Protein AF-A0A817CYF5-F1 (afdb_monomer_lite)

pLDDT: mean 72.93, std 18.37, range [21.53, 95.94]

Sequence (359 aa):
MSNSIGDILMANISVEQVDFWKNATFFVSPRQDGTMFIQWNFENNRINIASYDIYRGKGILSALNDTHLLVTIPTMYSYGKNIYESMYTDHSVHLDTIYTYQVVARDSNKKIIDQTILIIGQADLGKEYHNITILIAFPRTNGIHLSWRLKARNAAKYVTLYNGINSISKISNSETQLLGRYPVEDMKAIVSLSNIGPFLLVSDDGNDVATVKLANLTRPRIVLTPTHLNFIREKINQSGHAQEVFKALIKSIYTYKPDNSFNYCWPARDAALLYTITRDINYAHIAYLALNANRINYTIYDKSAIKLRFSLSTMARSQAFDWAYDAFTIEQRRELMNDFQYTASIFTSYSGRIKRKIK

Radius of gyration: 24.17 Å; chains: 1; bounding box: 69×56×70 Å

Secondary structure (DSSP, 8-state):
--------------------TTS--EEEEE-TTS-EEEEEE--TT-TT--EEEEEEESS---S--TTTEEEEEEPPEETTEE--EEEEEETT--TT-EEEEEEEEE-TT--EEEEPPPEEEE------TTS--EEEEEEETTEEEEEEE--TT---SEEEEEES-SSGGGTTSTT-EEEEEEETT--EEEE-TT--SEEEEEETTS-EEEEEE-----S--SS--HHHHHHHHHHHHSSSHHHHHHHHHHHHHHH----SSGGGHHHHHHHHHHHHHH--HHHHHHHHHHHHHGGGG----S-HHHHHHHHHHHHHHHHHHHHTGGGS-HHHHHHHHHHHHHHHHHHHHHHT-------

Foldseek 3Di:
DDDQPADDDPDPDPPPPPPDPDDDQWDWEAELVLKIKIKGADDQVDPFFFKKWKFKDQADCPDDDPVRTPDIGTFDDDPNGTRRIDMDIGPPADAPTKMKIKIFTAGPVRDTPDIDDIDIYHGDNPDPPQAAWHWDWDDDPQAIKIFIAAGPPPPFQKKWKKAADRALVCCPDPRIDTPDIGGNVVGIDGHHPVRQGKMWIAGPVGGTGHIDHDDDLDDDNRVDDPVNLVSLLVVCVDDDDSVVVVVVLVVCLVVDDDDLDLPLLQSLLSLLSVCLNPVDLVSLVSNLVSLVVNLVNPPDDPDPVSVVSLVVSLSSNVNSCRSSVVSDDPVSNVVSVVSNVVSVVVVVVVVPPPPPPDD

Structure (mmCIF, N/CA/C/O backbone):
data_AF-A0A817CYF5-F1
#
_entry.id   AF-A0A817CYF5-F1
#
loop_
_atom_site.group_PDB
_atom_site.id
_atom_site.type_symbol
_atom_site.label_atom_id
_atom_site.label_alt_id
_atom_site.label_comp_id
_atom_site.label_asym_id
_atom_site.label_entity_id
_atom_site.label_seq_id
_atom_site.pdbx_PDB_ins_code
_atom_site.Cartn_x
_atom_site.Cartn_y
_atom_site.Cartn_z
_atom_site.occupancy
_atom_site.B_iso_or_equiv
_atom_site.auth_seq_id
_atom_site.auth_comp_id
_atom_site.auth_asym_id
_atom_site.auth_atom_id
_at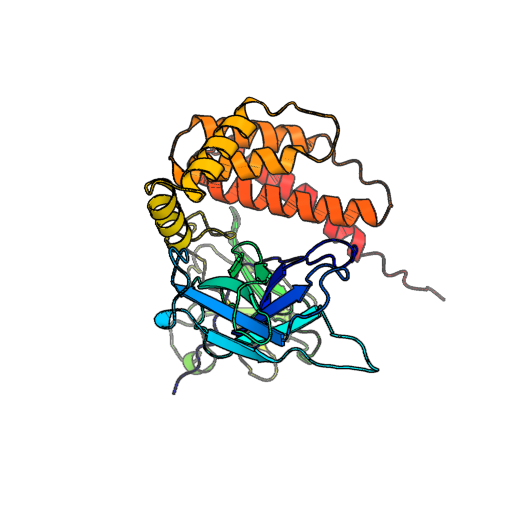om_site.pdbx_PDB_model_num
ATOM 1 N N . MET A 1 1 ? -8.481 -29.334 7.469 1.00 25.84 1 MET A N 1
ATOM 2 C CA . MET A 1 1 ? -7.435 -28.299 7.313 1.00 25.84 1 MET A CA 1
ATOM 3 C C . MET A 1 1 ? -8.101 -26.946 7.512 1.00 25.84 1 MET A C 1
ATOM 5 O O . MET A 1 1 ? -9.122 -26.697 6.887 1.00 25.84 1 MET A O 1
ATOM 9 N N . SER A 1 2 ? -7.629 -26.168 8.486 1.00 22.38 2 SER A N 1
ATOM 10 C CA . SER A 1 2 ? -8.288 -24.966 9.008 1.00 22.38 2 SER A CA 1
ATOM 11 C C . SER A 1 2 ? -7.979 -23.731 8.160 1.00 22.38 2 SER A C 1
ATOM 13 O O . SER A 1 2 ? -6.859 -23.228 8.203 1.00 22.38 2 SER A O 1
ATOM 15 N N . ASN A 1 3 ? -8.974 -23.208 7.446 1.00 23.67 3 ASN A N 1
ATOM 16 C CA . ASN A 1 3 ? -8.885 -21.892 6.818 1.00 23.67 3 ASN A CA 1
ATOM 17 C C . ASN A 1 3 ? -9.321 -20.835 7.837 1.00 23.67 3 ASN A C 1
ATOM 19 O O . ASN A 1 3 ? -10.510 -20.599 8.032 1.00 23.67 3 ASN A O 1
ATOM 23 N N . SER A 1 4 ? -8.354 -20.221 8.516 1.00 21.53 4 SER A N 1
ATOM 24 C CA . SER A 1 4 ? -8.580 -18.992 9.274 1.00 21.53 4 SER A CA 1
ATOM 25 C C . SER A 1 4 ? -8.688 -17.823 8.294 1.00 21.53 4 SER A C 1
ATOM 27 O O . SER A 1 4 ? -7.671 -17.370 7.777 1.00 21.53 4 SER A O 1
ATOM 29 N N . ILE A 1 5 ? -9.897 -17.328 8.032 1.00 26.36 5 ILE A N 1
ATOM 30 C CA . ILE A 1 5 ? -10.086 -16.067 7.303 1.00 26.36 5 ILE A CA 1
ATOM 31 C C . ILE A 1 5 ? -10.238 -14.972 8.350 1.00 26.36 5 ILE A C 1
ATOM 33 O O . ILE A 1 5 ? -11.337 -14.630 8.779 1.00 26.36 5 ILE A O 1
ATOM 37 N N . GLY A 1 6 ? -9.095 -14.465 8.797 1.00 25.50 6 GLY A N 1
ATOM 38 C CA . GLY A 1 6 ? -9.018 -13.343 9.713 1.00 25.50 6 GLY A CA 1
ATOM 39 C C . GLY A 1 6 ? -8.051 -12.298 9.199 1.00 25.50 6 GLY A C 1
ATOM 40 O O . GLY A 1 6 ? -7.042 -12.030 9.839 1.00 25.50 6 GLY A O 1
ATOM 41 N N . ASP A 1 7 ? -8.365 -11.711 8.046 1.00 26.42 7 ASP A N 1
ATOM 42 C CA . ASP A 1 7 ? -7.503 -10.714 7.420 1.00 26.42 7 ASP A CA 1
ATOM 43 C C . ASP A 1 7 ? -8.072 -9.312 7.611 1.00 26.42 7 ASP A C 1
ATOM 45 O O . ASP A 1 7 ? -8.903 -8.841 6.827 1.00 26.42 7 ASP A O 1
ATOM 49 N N . ILE A 1 8 ? -7.553 -8.602 8.611 1.00 26.64 8 ILE A N 1
ATOM 50 C CA . ILE A 1 8 ? -7.524 -7.143 8.547 1.00 26.64 8 ILE A CA 1
ATOM 51 C C . ILE A 1 8 ? -6.326 -6.766 7.681 1.00 26.64 8 ILE A C 1
ATOM 53 O O . ILE A 1 8 ? -5.195 -6.679 8.156 1.00 26.64 8 ILE A O 1
ATOM 57 N N . LEU A 1 9 ? -6.581 -6.481 6.413 1.00 30.12 9 LEU A N 1
ATOM 58 C CA . LEU A 1 9 ? -5.701 -5.612 5.648 1.00 30.12 9 LEU A CA 1
ATOM 59 C C . LEU A 1 9 ? -6.245 -4.194 5.802 1.00 30.12 9 LEU A C 1
ATOM 61 O O . LEU A 1 9 ? -7.326 -3.874 5.305 1.00 30.12 9 LEU A O 1
ATOM 65 N N . MET A 1 10 ? -5.502 -3.335 6.508 1.00 25.53 10 MET A N 1
ATOM 66 C CA . MET A 1 10 ? -5.654 -1.895 6.310 1.00 25.53 10 MET A CA 1
ATOM 67 C C . MET A 1 10 ? -5.367 -1.638 4.834 1.00 25.53 10 MET A C 1
ATOM 69 O O . MET A 1 10 ? -4.268 -1.901 4.360 1.00 25.53 10 MET A O 1
ATOM 73 N N . ALA A 1 11 ? -6.410 -1.227 4.121 1.00 28.23 11 ALA A N 1
ATOM 74 C CA . ALA A 1 11 ? -6.459 -1.134 2.676 1.00 28.23 11 ALA A CA 1
ATOM 75 C C . ALA A 1 11 ? -5.197 -0.499 2.067 1.00 28.23 11 ALA A C 1
ATOM 77 O O . ALA A 1 11 ? -4.941 0.695 2.241 1.00 28.23 11 ALA A O 1
ATOM 78 N N . ASN A 1 12 ? -4.475 -1.312 1.293 1.00 31.12 12 ASN A N 1
ATOM 79 C CA . ASN A 1 12 ? -3.667 -0.901 0.153 1.00 31.12 12 ASN A CA 1
ATOM 80 C C . ASN A 1 12 ? -4.571 -0.182 -0.853 1.00 31.12 12 ASN A C 1
ATOM 82 O O . ASN A 1 12 ? -5.026 -0.763 -1.831 1.00 31.12 12 ASN A O 1
ATOM 86 N N . ILE A 1 13 ? -4.877 1.093 -0.630 1.00 23.58 13 ILE A N 1
ATOM 87 C CA . ILE A 1 13 ? -5.566 1.852 -1.666 1.00 23.58 13 ILE A CA 1
ATOM 88 C C . ILE A 1 13 ? -4.576 2.033 -2.829 1.00 23.58 13 ILE A C 1
ATOM 90 O O . ILE A 1 13 ? -3.752 2.941 -2.823 1.00 23.58 13 ILE A O 1
ATOM 94 N N . SER A 1 14 ? -4.657 1.156 -3.825 1.00 24.45 14 SER A N 1
ATOM 95 C CA . SER A 1 14 ? -4.385 1.511 -5.210 1.00 24.45 14 SER A CA 1
ATOM 96 C C . SER A 1 14 ? -5.688 2.093 -5.753 1.00 24.45 14 SER A C 1
ATOM 98 O O . SER A 1 14 ? -6.640 1.362 -6.025 1.00 24.45 14 SER A O 1
ATOM 100 N N . VAL A 1 15 ? -5.780 3.424 -5.827 1.00 22.12 15 VAL A N 1
ATOM 101 C CA . VAL A 1 15 ? -6.718 4.046 -6.765 1.00 22.12 15 VAL A CA 1
ATOM 102 C C . VAL A 1 15 ? -5.960 4.156 -8.075 1.00 22.12 15 VAL A C 1
ATOM 104 O O . VAL A 1 15 ? -5.245 5.132 -8.296 1.00 22.12 15 VAL A O 1
ATOM 107 N N . GLU A 1 16 ? -6.114 3.168 -8.948 1.00 24.62 16 GLU A N 1
ATOM 108 C CA . GLU A 1 16 ? -5.860 3.401 -10.362 1.00 24.62 16 GLU A CA 1
ATOM 109 C C . GLU A 1 16 ? -7.023 4.226 -10.909 1.00 24.62 16 GLU A C 1
ATOM 111 O O . GLU A 1 16 ? -8.092 3.724 -11.253 1.00 24.62 16 GLU A O 1
ATOM 116 N N . GLN A 1 17 ? -6.813 5.541 -10.972 1.00 25.72 17 GLN A N 1
ATOM 117 C CA . GLN A 1 17 ? -7.502 6.336 -11.971 1.00 25.72 17 GLN A CA 1
ATOM 118 C C . GLN A 1 17 ? -6.935 5.914 -13.326 1.00 25.72 17 GLN A C 1
ATOM 120 O O . GLN A 1 17 ? -5.899 6.415 -13.755 1.00 25.72 17 GLN A O 1
ATOM 125 N N . VAL A 1 18 ? -7.623 5.006 -14.013 1.00 28.80 18 VAL A N 1
ATOM 126 C CA . VAL A 1 18 ? -7.359 4.717 -15.426 1.00 28.80 18 VAL A CA 1
ATOM 127 C C . VAL A 1 18 ? -8.059 5.777 -16.282 1.00 28.80 18 VAL A C 1
ATOM 129 O O . VAL A 1 18 ? -8.926 5.487 -17.092 1.00 28.80 18 VAL A O 1
ATOM 132 N N . ASP A 1 19 ? -7.681 7.035 -16.081 1.00 28.67 19 ASP A N 1
ATOM 133 C CA . ASP A 1 19 ? -7.960 8.123 -17.013 1.00 28.67 19 ASP A CA 1
ATOM 134 C C . ASP A 1 19 ? -6.634 8.835 -17.245 1.00 28.67 19 ASP A C 1
ATOM 136 O O . ASP A 1 19 ? -6.332 9.796 -16.553 1.00 28.67 19 ASP A O 1
ATOM 140 N N . PHE A 1 20 ? -5.802 8.273 -18.125 1.00 28.48 20 PHE A N 1
ATOM 141 C CA . PHE A 1 20 ? -4.939 8.951 -19.107 1.00 28.48 20 PHE A CA 1
ATOM 142 C C . PHE A 1 20 ? -4.103 7.877 -19.829 1.00 28.48 20 PHE A C 1
ATOM 144 O O . PHE A 1 20 ? -2.894 7.745 -19.646 1.00 28.48 20 PHE A O 1
ATOM 151 N N . TRP A 1 21 ? -4.768 7.091 -20.681 1.00 35.94 21 TRP A N 1
ATOM 152 C CA . TRP A 1 21 ? -4.102 6.282 -21.701 1.00 35.94 21 TRP A CA 1
ATOM 153 C C . TRP A 1 21 ? -3.417 7.231 -22.678 1.00 35.94 21 TRP A C 1
ATOM 155 O O . TRP A 1 21 ? -4.093 7.825 -23.520 1.00 35.94 21 TRP A O 1
ATOM 165 N N . LYS A 1 22 ? -2.099 7.415 -22.551 1.00 35.72 22 LYS A N 1
ATOM 166 C CA . LYS A 1 22 ? -1.278 7.815 -23.703 1.00 35.72 22 LYS A CA 1
ATOM 167 C C . LYS A 1 22 ? 0.216 7.501 -23.615 1.00 35.72 22 LYS A C 1
ATOM 169 O O . LYS A 1 22 ? 0.779 7.299 -24.677 1.00 35.72 22 LYS A O 1
ATOM 174 N N . ASN A 1 23 ? 0.847 7.371 -22.437 1.00 43.91 23 ASN A N 1
ATOM 175 C CA . ASN A 1 23 ? 2.326 7.319 -22.388 1.00 43.91 23 ASN A CA 1
ATOM 176 C C . ASN A 1 23 ? 2.983 6.261 -21.464 1.00 43.91 23 ASN A C 1
ATOM 178 O O . ASN A 1 23 ? 4.208 6.249 -21.379 1.00 43.91 23 ASN A O 1
ATOM 182 N N . ALA A 1 24 ? 2.252 5.392 -20.753 1.00 44.75 24 ALA A N 1
ATOM 183 C CA . ALA A 1 24 ? 2.905 4.357 -19.934 1.00 44.75 24 ALA A CA 1
ATOM 184 C C . ALA A 1 24 ? 3.306 3.150 -20.806 1.00 44.75 24 ALA A C 1
ATOM 186 O O . ALA A 1 24 ? 2.449 2.400 -21.263 1.00 44.75 24 ALA A O 1
ATOM 187 N N . THR A 1 25 ? 4.609 2.986 -21.051 1.00 68.62 25 THR A N 1
ATOM 188 C CA . THR A 1 25 ? 5.210 1.956 -21.924 1.00 68.62 25 THR A CA 1
ATOM 189 C C . THR A 1 25 ? 5.435 0.602 -21.239 1.00 68.62 25 THR A C 1
ATOM 191 O O . THR A 1 25 ? 5.705 -0.392 -21.908 1.00 68.62 25 THR A O 1
ATOM 194 N N . PHE A 1 26 ? 5.299 0.519 -19.913 1.00 80.19 26 PHE A N 1
ATOM 195 C CA . PHE A 1 26 ? 5.418 -0.729 -19.156 1.00 80.19 26 PHE A CA 1
ATOM 196 C C . PHE A 1 26 ? 4.780 -0.596 -17.774 1.00 80.19 26 PHE A C 1
ATOM 198 O O . PHE A 1 26 ? 5.008 0.406 -17.097 1.00 80.19 26 PHE A O 1
ATOM 205 N N . PHE A 1 27 ? 4.014 -1.597 -17.340 1.00 79.69 27 PHE A N 1
ATOM 206 C CA . PHE A 1 27 ? 3.506 -1.676 -15.977 1.00 79.69 27 PHE A CA 1
ATOM 207 C C . PHE A 1 27 ? 3.347 -3.115 -15.494 1.00 79.69 27 PHE A C 1
ATOM 209 O O . PHE A 1 27 ? 3.201 -4.060 -16.272 1.00 79.69 27 PHE A O 1
ATOM 216 N N . VAL A 1 28 ? 3.375 -3.254 -14.171 1.00 78.94 28 VAL A N 1
ATOM 217 C CA . VAL A 1 28 ? 3.226 -4.525 -13.473 1.00 78.94 28 VAL A CA 1
ATOM 218 C C . VAL A 1 28 ? 2.325 -4.299 -12.268 1.00 78.94 28 VAL A C 1
ATOM 220 O O . VAL A 1 28 ? 2.621 -3.441 -11.438 1.00 78.94 28 VAL A O 1
ATOM 223 N N . SER A 1 29 ? 1.225 -5.040 -12.172 1.00 74.94 29 SER A N 1
ATOM 224 C CA . SER A 1 29 ? 0.225 -4.867 -11.117 1.00 74.94 29 SER A CA 1
ATOM 225 C C . SER A 1 29 ? -0.272 -6.209 -10.571 1.00 74.94 29 SER A C 1
ATOM 227 O O . SER A 1 29 ? -0.391 -7.180 -11.319 1.00 74.94 29 SER A O 1
ATOM 229 N N . PRO A 1 30 ? -0.544 -6.316 -9.260 1.00 74.00 30 PRO A N 1
ATOM 230 C CA . PRO A 1 30 ? -1.146 -7.518 -8.696 1.00 74.00 30 PRO A CA 1
ATOM 231 C C . PRO A 1 30 ? -2.600 -7.676 -9.152 1.00 74.00 30 PRO A C 1
ATOM 233 O O . PRO A 1 30 ? -3.349 -6.703 -9.260 1.00 74.00 30 PRO A O 1
ATOM 236 N N . ARG A 1 31 ? -3.015 -8.922 -9.384 1.00 64.50 31 ARG A N 1
ATOM 237 C CA . ARG A 1 31 ? -4.396 -9.307 -9.694 1.00 64.50 31 ARG A CA 1
ATOM 238 C C . ARG A 1 31 ? -5.098 -9.873 -8.462 1.00 64.50 31 ARG A C 1
ATOM 240 O O . ARG A 1 31 ? -4.485 -10.272 -7.477 1.00 64.50 31 ARG A O 1
ATOM 247 N N . GLN A 1 32 ? -6.423 -9.938 -8.541 1.00 64.50 32 GLN A N 1
ATOM 248 C CA . GLN A 1 32 ? -7.285 -10.404 -7.447 1.00 64.50 32 GLN A CA 1
ATOM 249 C C . GLN A 1 32 ? -7.057 -11.875 -7.066 1.00 64.50 32 GLN A C 1
ATOM 251 O O . GLN A 1 32 ? -7.351 -12.281 -5.946 1.00 64.50 32 GLN A O 1
ATOM 256 N N . ASP A 1 33 ? -6.535 -12.669 -7.996 1.00 63.72 33 ASP A N 1
ATOM 257 C CA . ASP A 1 33 ? -6.224 -14.089 -7.831 1.00 63.72 33 ASP A CA 1
ATOM 258 C C . ASP A 1 33 ? -4.811 -14.336 -7.266 1.00 63.72 33 ASP A C 1
ATOM 260 O O . ASP A 1 33 ? -4.366 -15.480 -7.210 1.00 63.72 33 ASP A O 1
ATOM 264 N N . GLY A 1 34 ? -4.105 -13.282 -6.834 1.00 68.00 34 GLY A N 1
ATOM 265 C CA . GLY A 1 34 ? -2.754 -13.384 -6.275 1.00 68.00 34 GLY A CA 1
ATOM 266 C C . GLY A 1 34 ? -1.656 -13.552 -7.326 1.00 68.00 34 GLY A C 1
ATOM 267 O O . GLY A 1 34 ? -0.533 -13.914 -6.984 1.00 68.00 34 GLY A O 1
ATOM 268 N N . THR A 1 35 ? -1.967 -13.302 -8.598 1.00 81.00 35 THR A N 1
ATOM 269 C CA 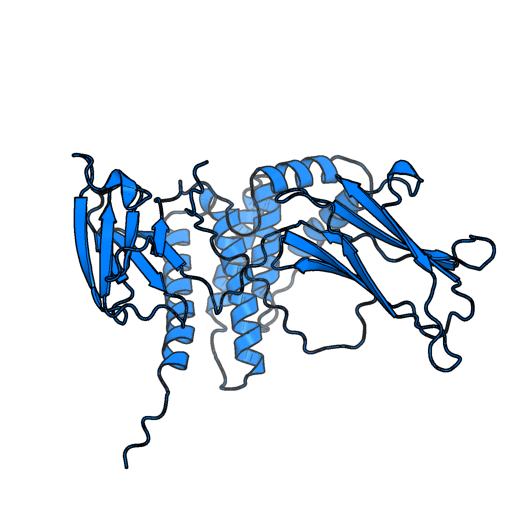. THR A 1 35 ? -1.016 -13.343 -9.718 1.00 81.00 35 THR A CA 1
ATOM 270 C C . THR A 1 35 ? -0.526 -11.936 -10.065 1.00 81.00 35 THR A C 1
ATOM 272 O O . THR A 1 35 ? -1.073 -10.943 -9.580 1.00 81.00 35 THR A O 1
ATOM 275 N N . MET A 1 36 ? 0.506 -11.818 -10.904 1.00 83.88 36 MET A N 1
ATOM 276 C CA . MET A 1 36 ? 0.971 -10.514 -11.394 1.00 83.88 36 MET A CA 1
ATOM 277 C C . MET A 1 36 ? 0.580 -10.315 -12.851 1.00 83.88 36 MET A C 1
ATOM 279 O O . MET A 1 36 ? 0.981 -11.084 -13.720 1.00 83.88 36 MET A O 1
ATOM 283 N N . PHE A 1 37 ? -0.173 -9.257 -13.124 1.00 81.94 37 PHE A N 1
ATOM 284 C CA . PHE A 1 37 ? -0.420 -8.776 -14.471 1.00 81.94 37 PHE A CA 1
ATOM 285 C C . PHE A 1 37 ? 0.746 -7.910 -14.935 1.00 81.94 37 PHE A C 1
ATOM 287 O O . PHE A 1 37 ? 1.210 -7.030 -14.213 1.00 81.94 37 PHE A O 1
ATOM 294 N N . ILE A 1 38 ? 1.219 -8.171 -16.143 1.00 85.38 38 ILE A N 1
ATOM 295 C CA . ILE A 1 38 ? 2.345 -7.485 -16.762 1.00 85.38 38 ILE A CA 1
ATOM 296 C C . ILE A 1 38 ? 1.868 -7.033 -18.132 1.00 85.38 38 ILE A C 1
ATOM 298 O O . ILE A 1 38 ? 1.433 -7.861 -18.931 1.00 85.38 38 ILE A O 1
ATOM 302 N N . GLN A 1 39 ? 1.964 -5.741 -18.417 1.00 82.62 39 GLN A N 1
ATOM 303 C CA . GLN A 1 39 ? 1.608 -5.188 -19.719 1.00 82.62 39 GLN A CA 1
ATOM 304 C C . GLN A 1 39 ? 2.676 -4.200 -20.162 1.00 82.62 39 GLN A C 1
ATOM 306 O O . GLN A 1 39 ? 3.216 -3.425 -19.373 1.00 82.62 39 GLN A O 1
ATOM 311 N N . TRP A 1 40 ? 3.000 -4.250 -21.446 1.00 85.31 40 TRP A N 1
ATOM 312 C CA . TRP A 1 40 ? 4.008 -3.402 -22.063 1.00 85.31 40 TRP A CA 1
ATOM 313 C C . TRP A 1 40 ? 3.517 -2.888 -23.403 1.00 85.31 40 TRP A C 1
ATOM 315 O O . TRP A 1 40 ? 2.659 -3.494 -24.045 1.00 85.31 40 TRP A O 1
ATOM 325 N N . ASN A 1 41 ? 4.101 -1.774 -23.822 1.00 82.00 41 ASN A N 1
ATOM 326 C CA . ASN A 1 41 ? 3.923 -1.206 -25.140 1.00 82.00 41 ASN A CA 1
ATOM 327 C C . ASN A 1 41 ? 5.250 -0.596 -25.602 1.00 82.00 41 ASN A C 1
ATOM 329 O O . ASN A 1 41 ? 5.794 0.294 -24.946 1.00 82.00 41 ASN A O 1
ATOM 333 N N . PHE A 1 42 ? 5.763 -1.078 -26.730 1.00 77.19 42 PHE A N 1
ATOM 334 C CA . PHE A 1 42 ? 6.910 -0.485 -27.410 1.00 77.19 42 PHE A CA 1
ATOM 335 C C . PHE A 1 42 ? 6.427 0.442 -28.529 1.00 77.19 42 PHE A C 1
ATOM 337 O O . PHE A 1 42 ? 5.479 0.124 -29.238 1.00 77.19 42 PHE A O 1
ATOM 344 N N . GLU A 1 43 ? 7.072 1.597 -28.708 1.00 70.12 43 GLU A N 1
ATOM 345 C CA . GLU A 1 43 ? 6.631 2.590 -29.697 1.00 70.12 43 GLU A CA 1
ATOM 346 C C . GLU A 1 43 ? 6.460 1.995 -31.111 1.00 70.12 43 GLU A C 1
ATOM 348 O O . GLU A 1 43 ? 7.333 1.283 -31.614 1.00 70.12 43 GLU A O 1
ATOM 353 N N . ASN A 1 44 ? 5.358 2.368 -31.780 1.00 59.16 44 ASN A N 1
ATOM 354 C CA . ASN A 1 44 ? 4.888 1.845 -33.078 1.00 59.16 44 ASN A CA 1
ATOM 355 C C . ASN A 1 44 ? 5.886 1.955 -34.251 1.00 59.16 44 ASN A C 1
ATOM 357 O O . ASN A 1 44 ? 5.633 1.427 -35.335 1.00 59.16 44 ASN A O 1
ATOM 361 N N . ASN A 1 45 ? 7.009 2.641 -34.057 1.00 60.16 45 ASN A N 1
ATOM 362 C CA . ASN A 1 45 ? 8.020 2.913 -35.076 1.00 60.16 45 ASN A CA 1
ATOM 363 C C . ASN A 1 45 ? 8.976 1.717 -35.264 1.00 60.16 45 ASN A C 1
ATOM 365 O O . ASN A 1 45 ? 9.815 1.724 -36.163 1.00 60.16 45 ASN A O 1
ATOM 369 N N . ARG A 1 46 ? 8.890 0.702 -34.393 1.00 64.75 46 ARG A N 1
ATOM 370 C CA . ARG A 1 46 ? 9.847 -0.408 -34.309 1.00 64.75 46 ARG A CA 1
ATOM 371 C C . ARG A 1 46 ? 9.346 -1.636 -35.061 1.00 64.75 46 ARG A C 1
ATOM 373 O O . ARG A 1 46 ? 8.912 -2.626 -34.484 1.00 64.75 46 ARG A O 1
ATOM 380 N N . ILE A 1 47 ? 9.427 -1.559 -36.381 1.00 60.97 47 ILE A N 1
ATOM 381 C CA . ILE A 1 47 ? 9.210 -2.689 -37.289 1.00 60.97 47 ILE A CA 1
ATOM 382 C C . ILE A 1 47 ? 10.266 -3.778 -37.006 1.00 60.97 47 ILE A C 1
ATOM 384 O O . ILE A 1 47 ? 11.450 -3.461 -36.922 1.00 60.97 47 ILE A O 1
ATOM 388 N N . ASN A 1 48 ? 9.832 -5.042 -36.876 1.00 78.62 48 ASN A N 1
ATOM 389 C CA . ASN A 1 48 ? 10.635 -6.282 -36.722 1.00 78.62 48 ASN A CA 1
ATOM 390 C C . ASN A 1 48 ? 10.818 -6.883 -35.313 1.00 78.62 48 ASN A C 1
ATOM 392 O O . ASN A 1 48 ? 11.715 -7.706 -35.128 1.00 78.62 48 ASN A O 1
ATOM 396 N N . ILE A 1 49 ? 9.970 -6.562 -34.332 1.00 84.62 49 ILE A N 1
ATOM 397 C CA . ILE A 1 49 ? 9.939 -7.358 -33.092 1.00 84.62 49 ILE A CA 1
ATOM 398 C C . ILE A 1 49 ? 9.357 -8.748 -33.395 1.00 84.62 49 ILE A C 1
ATOM 400 O O . ILE A 1 49 ? 8.274 -8.855 -33.967 1.00 84.62 49 ILE A O 1
ATOM 404 N N . ALA A 1 50 ? 10.104 -9.797 -33.047 1.00 88.38 50 ALA A N 1
ATOM 405 C CA . ALA A 1 50 ? 9.729 -11.199 -33.228 1.00 88.38 50 ALA A CA 1
ATOM 406 C C . ALA A 1 50 ? 9.287 -11.864 -31.916 1.00 88.38 50 ALA A C 1
ATOM 408 O O . ALA A 1 50 ? 8.443 -12.763 -31.937 1.00 88.38 50 ALA A O 1
ATOM 409 N N . SER A 1 51 ? 9.846 -11.443 -30.779 1.00 90.00 51 SER A N 1
ATOM 410 C CA . SER A 1 51 ? 9.451 -11.942 -29.463 1.00 90.00 51 SER A CA 1
ATOM 411 C C . SER A 1 51 ? 9.705 -10.934 -28.344 1.00 90.00 51 SER A C 1
ATOM 413 O O . SER A 1 51 ? 10.460 -9.970 -28.492 1.00 90.00 51 SER A O 1
ATOM 415 N N . TYR A 1 52 ? 9.085 -11.208 -27.201 1.00 91.25 52 TYR A N 1
ATOM 416 C CA . TYR A 1 52 ? 9.266 -10.513 -25.938 1.00 91.25 52 TYR A CA 1
ATOM 417 C C . TYR A 1 52 ? 9.769 -11.497 -24.889 1.00 91.25 52 TYR A C 1
ATOM 419 O O . TYR A 1 52 ? 9.071 -12.452 -24.557 1.00 91.25 52 TYR A O 1
ATOM 427 N N . ASP A 1 53 ? 10.954 -11.251 -24.350 1.00 94.75 53 ASP A N 1
ATOM 428 C CA . ASP A 1 53 ? 11.460 -11.976 -23.191 1.00 94.75 53 ASP A CA 1
ATOM 429 C C . ASP A 1 53 ? 11.086 -11.210 -21.928 1.00 94.75 53 ASP A C 1
ATOM 431 O O . ASP A 1 53 ? 11.452 -10.043 -21.765 1.00 94.75 53 ASP A O 1
ATOM 435 N N . ILE A 1 54 ? 10.362 -11.865 -21.028 1.00 94.19 54 ILE A N 1
ATOM 436 C CA . ILE A 1 54 ? 10.038 -11.324 -19.713 1.00 94.19 54 ILE A CA 1
ATOM 437 C C . ILE A 1 54 ? 11.042 -11.894 -18.722 1.00 94.19 54 ILE A C 1
ATOM 439 O O . ILE A 1 54 ? 11.112 -13.106 -18.528 1.00 94.19 54 ILE A O 1
ATOM 443 N N . TYR A 1 55 ? 11.795 -11.018 -18.069 1.00 95.12 55 TYR A N 1
ATOM 444 C CA . TYR A 1 55 ? 12.718 -11.379 -17.000 1.00 95.12 55 TYR A CA 1
ATOM 445 C C . TYR A 1 55 ? 12.111 -11.052 -15.641 1.00 95.12 55 TYR A C 1
ATOM 447 O O . TYR A 1 55 ? 11.447 -10.026 -15.484 1.00 95.12 55 TYR A O 1
ATOM 455 N N . ARG A 1 56 ? 12.367 -11.915 -14.655 1.00 94.62 56 ARG A N 1
ATOM 456 C CA . ARG A 1 56 ? 11.912 -11.787 -13.273 1.00 94.62 56 ARG A CA 1
ATOM 457 C C . ARG A 1 56 ? 13.011 -12.166 -12.284 1.00 94.62 56 ARG A C 1
ATOM 459 O O . ARG A 1 56 ? 13.604 -13.236 -12.390 1.00 94.62 56 ARG A O 1
ATOM 466 N N . GLY A 1 57 ? 13.213 -11.338 -11.260 1.00 90.44 57 GLY A N 1
ATOM 467 C CA . GLY A 1 57 ? 14.136 -11.616 -10.153 1.00 90.44 57 GLY A CA 1
ATOM 468 C C . GLY A 1 57 ? 13.518 -11.341 -8.782 1.00 90.44 57 GLY A C 1
ATOM 469 O O . GLY A 1 57 ? 12.669 -10.463 -8.646 1.00 90.44 57 GLY A O 1
ATOM 470 N N . LYS A 1 58 ? 13.955 -12.071 -7.746 1.00 85.31 58 LYS A N 1
ATOM 471 C CA . LYS A 1 58 ? 13.668 -11.741 -6.337 1.00 85.31 58 LYS A CA 1
ATOM 472 C C . LYS A 1 58 ? 14.689 -10.689 -5.879 1.00 85.31 58 LYS A C 1
ATOM 474 O O . LYS A 1 58 ? 15.802 -11.033 -5.497 1.00 85.31 58 LYS A O 1
ATOM 479 N N . GLY A 1 59 ? 14.341 -9.407 -5.986 1.00 71.44 59 GLY A N 1
ATOM 480 C CA . GLY A 1 59 ? 15.270 -8.275 -5.813 1.00 71.44 59 GLY A CA 1
ATOM 481 C C . GLY A 1 59 ? 15.615 -7.587 -7.138 1.00 71.44 59 GLY A C 1
ATOM 482 O O . GLY A 1 59 ? 14.937 -7.830 -8.125 1.00 71.44 59 GLY A O 1
ATOM 483 N N . ILE A 1 60 ? 16.623 -6.703 -7.172 1.00 69.62 60 ILE A N 1
ATOM 484 C CA . ILE A 1 60 ? 17.028 -5.988 -8.402 1.00 69.62 60 ILE A CA 1
ATOM 485 C C . ILE A 1 60 ? 17.644 -6.981 -9.392 1.00 69.62 60 ILE A C 1
ATOM 487 O O . ILE A 1 60 ? 18.624 -7.645 -9.059 1.00 69.62 60 ILE A O 1
ATOM 491 N N . LEU A 1 61 ? 17.103 -7.040 -10.611 1.00 78.31 61 LEU A N 1
ATOM 492 C CA . LEU A 1 61 ? 17.736 -7.718 -11.742 1.00 78.31 61 LEU A CA 1
ATOM 493 C C . LEU A 1 61 ? 19.045 -6.997 -12.097 1.00 78.31 61 LEU A C 1
ATOM 495 O O . LEU A 1 61 ? 19.044 -5.989 -12.797 1.00 78.31 61 LEU A O 1
ATOM 499 N N . SER A 1 62 ? 20.166 -7.496 -11.574 1.00 68.25 62 SER A N 1
ATOM 500 C CA . SER A 1 62 ? 21.507 -6.972 -11.870 1.00 68.25 62 SER A CA 1
ATOM 501 C C . SER A 1 62 ? 22.022 -7.411 -13.244 1.00 68.25 62 SER A C 1
ATOM 503 O O . SER A 1 62 ? 22.861 -6.727 -13.825 1.00 68.25 62 SER A O 1
ATOM 505 N N . ALA A 1 63 ? 21.515 -8.532 -13.770 1.00 78.56 63 ALA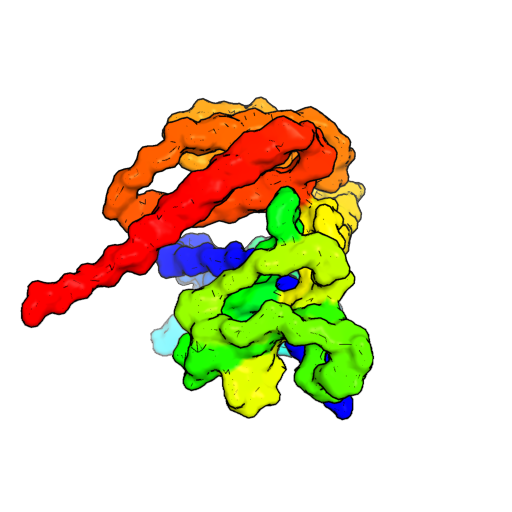 A N 1
ATOM 506 C CA . ALA A 1 63 ? 21.817 -9.035 -15.105 1.00 78.56 63 ALA A CA 1
ATOM 507 C C . ALA A 1 63 ? 20.638 -9.828 -15.693 1.00 78.56 63 ALA A C 1
ATOM 509 O O . ALA A 1 63 ? 19.966 -10.592 -14.991 1.00 78.56 63 ALA A O 1
ATOM 510 N N . LEU A 1 64 ? 20.434 -9.678 -17.003 1.00 82.69 64 LEU A N 1
ATOM 511 C CA . LEU A 1 64 ? 19.468 -10.450 -17.782 1.00 82.69 64 LEU A CA 1
ATOM 512 C C . LEU A 1 64 ? 20.137 -11.736 -18.267 1.00 82.69 64 LEU A C 1
ATOM 514 O O . LEU A 1 64 ? 21.029 -11.701 -19.112 1.00 82.69 64 LEU A O 1
ATOM 518 N N . ASN A 1 65 ? 19.737 -12.867 -17.693 1.00 84.00 65 ASN A N 1
ATOM 519 C CA . ASN A 1 65 ? 20.261 -14.189 -18.020 1.00 84.00 65 ASN A CA 1
ATOM 520 C C . ASN A 1 65 ? 19.137 -15.235 -17.949 1.00 84.00 65 ASN A C 1
ATOM 522 O O . ASN A 1 65 ? 18.039 -14.945 -17.469 1.00 84.00 65 ASN A O 1
ATOM 526 N N . ASP A 1 66 ? 19.428 -16.457 -18.389 1.00 84.12 66 ASP A N 1
ATOM 527 C CA . ASP A 1 66 ? 18.432 -17.530 -18.480 1.00 84.12 66 ASP A CA 1
ATOM 528 C C . ASP A 1 66 ? 17.842 -17.922 -17.118 1.00 84.12 66 ASP A C 1
ATOM 530 O O . ASP A 1 66 ? 16.698 -18.355 -17.048 1.00 84.12 66 ASP A O 1
ATOM 534 N N . THR A 1 67 ? 18.567 -17.706 -16.012 1.00 85.94 67 THR A N 1
ATOM 535 C CA . THR A 1 67 ? 18.037 -17.983 -14.662 1.00 85.94 67 THR A CA 1
ATOM 536 C C . THR A 1 67 ? 16.941 -17.011 -14.232 1.00 85.94 67 THR A C 1
ATOM 538 O O . THR A 1 67 ? 16.127 -17.340 -13.371 1.00 85.94 67 THR A O 1
ATOM 541 N N . HIS A 1 68 ? 16.907 -15.822 -14.834 1.00 90.69 68 HIS A N 1
ATOM 542 C CA . HIS A 1 68 ? 15.873 -14.819 -14.607 1.00 90.69 68 HIS A CA 1
ATOM 543 C C . HIS A 1 68 ? 14.813 -14.806 -15.708 1.00 90.69 68 HIS A C 1
ATOM 545 O O . HIS A 1 68 ? 13.834 -14.075 -15.579 1.00 90.69 68 HIS A O 1
ATOM 551 N N . LEU A 1 69 ? 14.988 -15.559 -16.796 1.00 94.19 69 LEU A N 1
ATOM 552 C CA . LEU A 1 69 ? 14.011 -15.603 -17.875 1.00 94.19 69 LEU A CA 1
ATOM 553 C C . LEU A 1 69 ? 12.747 -16.314 -17.378 1.00 94.19 69 LEU A C 1
ATOM 555 O O . LEU A 1 69 ? 12.766 -17.499 -17.058 1.00 94.19 69 LEU A O 1
ATOM 559 N N . LEU A 1 70 ? 11.645 -15.573 -17.301 1.00 94.88 70 LEU A N 1
ATOM 560 C CA . LEU A 1 70 ? 10.348 -16.101 -16.897 1.00 94.88 70 LEU A CA 1
ATOM 561 C C . LEU A 1 70 ? 9.647 -16.771 -18.077 1.00 94.88 70 LEU A C 1
ATOM 563 O O . LEU A 1 70 ? 9.176 -17.898 -17.961 1.00 94.88 70 LEU A O 1
ATOM 567 N N . VAL A 1 71 ? 9.544 -16.055 -19.197 1.00 94.94 71 VAL A N 1
ATOM 568 C CA . VAL A 1 71 ? 8.851 -16.528 -20.396 1.00 94.94 71 VAL A CA 1
ATOM 569 C C . VAL A 1 71 ? 9.312 -15.752 -21.628 1.00 94.94 71 VAL A C 1
ATOM 571 O O . VAL A 1 71 ? 9.597 -14.558 -21.543 1.00 94.94 71 VAL A O 1
ATOM 574 N N . THR A 1 72 ? 9.328 -16.425 -22.777 1.00 93.31 72 THR A N 1
ATOM 575 C CA . THR A 1 72 ? 9.429 -15.794 -24.097 1.00 93.31 72 THR A CA 1
ATOM 576 C C . THR A 1 72 ? 8.069 -15.864 -24.778 1.00 93.31 72 THR A C 1
ATOM 578 O O . THR A 1 72 ? 7.509 -16.946 -24.953 1.00 93.31 72 THR A O 1
ATOM 581 N N . ILE A 1 73 ? 7.539 -14.713 -25.176 1.00 86.75 73 ILE A N 1
ATOM 582 C CA . ILE A 1 73 ? 6.241 -14.584 -25.837 1.00 86.75 73 ILE A CA 1
ATOM 583 C C . ILE A 1 73 ? 6.491 -14.177 -27.289 1.00 86.75 73 ILE A C 1
ATOM 585 O O . ILE A 1 73 ? 7.089 -13.124 -27.519 1.00 86.75 73 ILE A O 1
ATOM 589 N N . PRO A 1 74 ? 6.068 -14.970 -28.286 1.00 86.31 74 PRO A N 1
ATOM 590 C CA . PRO A 1 74 ? 6.189 -14.565 -29.680 1.00 86.31 74 PRO A CA 1
ATOM 591 C C . PRO A 1 74 ? 5.301 -13.347 -29.954 1.00 86.31 74 PRO A C 1
ATOM 593 O O . PRO A 1 74 ? 4.185 -13.249 -29.440 1.00 86.31 74 PRO A O 1
ATOM 596 N N . THR A 1 75 ? 5.781 -12.417 -30.779 1.00 81.50 75 THR A N 1
ATOM 597 C CA . THR A 1 75 ? 4.971 -11.271 -31.201 1.00 81.50 75 THR A CA 1
ATOM 598 C C . THR A 1 75 ? 3.771 -11.768 -31.999 1.00 81.50 75 THR A C 1
ATOM 600 O O . THR A 1 75 ? 3.909 -12.528 -32.959 1.00 81.50 75 THR A O 1
ATOM 603 N N . MET A 1 76 ? 2.573 -11.343 -31.597 1.00 68.75 76 MET A N 1
ATOM 604 C CA . MET A 1 76 ? 1.356 -11.672 -32.326 1.00 68.75 76 MET A CA 1
ATOM 605 C C . MET A 1 76 ? 1.227 -10.785 -33.566 1.00 68.75 76 MET A C 1
ATOM 607 O O . MET A 1 76 ? 1.304 -9.556 -33.485 1.00 68.75 76 MET A O 1
ATOM 611 N N . TYR A 1 77 ? 0.983 -11.424 -34.709 1.00 62.69 77 TYR A N 1
ATOM 612 C CA . TYR A 1 77 ? 0.610 -10.761 -35.953 1.00 62.69 77 TYR A CA 1
ATOM 613 C C . TYR A 1 77 ? -0.913 -10.711 -36.044 1.00 62.69 77 TYR A C 1
ATOM 615 O O . TYR A 1 77 ? -1.568 -11.750 -36.091 1.00 62.69 77 TYR A O 1
ATOM 623 N N . SER A 1 78 ? -1.484 -9.509 -36.099 1.00 50.38 78 SER A N 1
ATOM 624 C CA . SER A 1 78 ? -2.918 -9.326 -36.331 1.00 50.38 78 SER A CA 1
ATOM 625 C C . SER A 1 78 ? -3.127 -8.347 -37.479 1.00 50.38 78 SER A C 1
ATOM 627 O O . SER A 1 78 ? -2.549 -7.261 -37.495 1.00 50.38 78 SER A O 1
ATOM 629 N N . TYR A 1 79 ? -3.906 -8.757 -38.484 1.00 49.88 79 TYR A N 1
ATOM 630 C CA . TYR A 1 79 ? -4.224 -7.960 -39.680 1.00 49.88 79 TYR A CA 1
ATOM 631 C C . TYR A 1 79 ? -3.002 -7.325 -40.381 1.00 49.88 79 TYR A C 1
ATOM 633 O O . TYR A 1 79 ? -3.046 -6.173 -40.809 1.00 49.88 79 TYR A O 1
ATOM 641 N N . GLY A 1 80 ? -1.890 -8.063 -40.484 1.00 55.06 80 GLY A N 1
ATOM 642 C CA . GLY A 1 80 ? -0.673 -7.593 -41.160 1.00 55.06 80 GLY A CA 1
ATOM 643 C C . GLY A 1 80 ? 0.141 -6.554 -40.378 1.00 55.06 80 GLY A C 1
ATOM 644 O O . GLY A 1 80 ? 1.035 -5.933 -40.949 1.00 55.06 80 GLY A O 1
ATOM 645 N N . LYS A 1 81 ? -0.146 -6.356 -39.086 1.00 55.12 81 LYS A N 1
ATOM 646 C CA . LYS A 1 81 ? 0.634 -5.500 -38.185 1.00 55.12 81 LYS A CA 1
ATOM 647 C C . LYS A 1 81 ? 1.123 -6.298 -36.979 1.00 55.12 81 LYS A C 1
ATOM 649 O O . LYS A 1 81 ? 0.392 -7.125 -36.433 1.00 55.12 81 LYS A O 1
ATOM 654 N N . ASN A 1 82 ? 2.354 -6.017 -36.562 1.00 57.28 82 ASN A N 1
ATOM 655 C CA . ASN A 1 82 ? 2.861 -6.468 -35.272 1.00 57.28 82 ASN A CA 1
ATOM 656 C C . ASN A 1 82 ? 2.096 -5.753 -34.163 1.00 57.28 82 ASN A C 1
ATOM 658 O O . ASN A 1 82 ? 1.974 -4.526 -34.187 1.00 57.28 82 ASN A O 1
ATOM 662 N N . ILE A 1 83 ? 1.584 -6.515 -33.199 1.00 60.50 83 ILE A N 1
ATOM 663 C CA . ILE A 1 83 ? 1.034 -5.930 -31.982 1.00 60.50 83 ILE A CA 1
ATOM 664 C C . ILE A 1 83 ? 2.219 -5.618 -31.059 1.00 60.50 83 ILE A C 1
ATOM 666 O O . ILE A 1 83 ? 2.829 -6.522 -30.495 1.00 60.50 83 ILE A O 1
ATOM 670 N N . TYR A 1 84 ? 2.562 -4.333 -30.946 1.00 60.28 84 TYR A N 1
ATOM 671 C CA . TYR A 1 84 ? 3.654 -3.843 -30.089 1.00 60.28 84 TYR A CA 1
ATOM 672 C C . TYR A 1 84 ? 3.273 -3.723 -28.611 1.00 60.28 84 TYR A C 1
ATOM 674 O O . TYR A 1 84 ? 4.125 -3.485 -27.752 1.00 60.28 84 TYR A O 1
ATOM 682 N N . GLU A 1 85 ? 1.986 -3.911 -28.342 1.00 61.44 85 GLU A N 1
ATOM 683 C CA . GLU A 1 85 ? 1.392 -4.038 -27.029 1.00 61.44 85 GLU A CA 1
ATOM 684 C C . GLU A 1 85 ? 1.124 -5.513 -26.738 1.00 61.44 85 GLU A C 1
ATOM 686 O O . GLU A 1 85 ? 0.595 -6.254 -27.566 1.00 61.44 85 GLU A O 1
ATOM 691 N N . SER A 1 86 ? 1.496 -5.977 -25.559 1.00 74.38 86 SER A N 1
ATOM 692 C CA . SER A 1 86 ? 1.156 -7.330 -25.138 1.00 74.38 86 SER A CA 1
ATOM 693 C C . SER A 1 86 ? 1.051 -7.400 -23.631 1.00 74.38 86 SER A C 1
ATOM 695 O O . SER A 1 86 ? 1.423 -6.476 -22.904 1.00 74.38 86 SER A O 1
ATOM 697 N N . MET A 1 87 ? 0.458 -8.496 -23.181 1.00 80.56 87 MET A N 1
ATOM 698 C CA . MET A 1 87 ? 0.194 -8.739 -21.780 1.00 80.56 87 MET A CA 1
ATOM 699 C C . MET A 1 87 ? 0.539 -10.173 -21.416 1.00 80.56 87 MET A C 1
ATOM 701 O O . MET A 1 87 ? 0.427 -11.089 -22.231 1.00 80.56 87 MET A O 1
ATOM 705 N N . TYR A 1 88 ? 0.932 -10.359 -20.167 1.00 84.31 88 TYR A N 1
ATOM 706 C CA . TYR A 1 88 ? 1.210 -11.653 -19.576 1.00 84.31 88 TYR A CA 1
ATOM 707 C C . TYR A 1 88 ? 0.728 -11.664 -18.130 1.00 84.31 88 TYR A C 1
ATOM 709 O O . TYR A 1 88 ? 0.708 -10.634 -17.458 1.00 84.31 88 TYR A O 1
ATOM 717 N N . THR A 1 89 ? 0.318 -12.834 -17.650 1.00 83.31 89 THR A N 1
ATOM 718 C CA . THR A 1 89 ? 0.011 -13.039 -16.235 1.00 83.31 89 THR A CA 1
ATOM 719 C C . THR A 1 89 ? 1.015 -14.029 -15.661 1.00 83.31 89 THR A C 1
ATOM 721 O O . THR A 1 89 ? 1.064 -15.183 -16.080 1.00 83.31 89 THR A O 1
ATOM 724 N N . ASP A 1 90 ? 1.828 -13.579 -14.708 1.00 90.69 90 ASP A N 1
ATOM 725 C CA . ASP A 1 90 ? 2.732 -14.451 -13.968 1.00 90.69 90 ASP A CA 1
ATOM 726 C C . ASP A 1 90 ? 1.973 -15.141 -12.832 1.00 90.69 90 ASP A C 1
ATOM 728 O O . ASP A 1 90 ? 1.699 -14.554 -11.783 1.00 90.69 90 ASP A O 1
ATOM 732 N N . HIS A 1 91 ? 1.642 -16.410 -13.064 1.00 86.62 91 HIS A N 1
ATOM 733 C CA . HIS A 1 91 ? 0.980 -17.287 -12.098 1.00 86.62 91 HIS A CA 1
ATOM 734 C C . HIS A 1 91 ? 1.945 -17.937 -11.096 1.00 86.62 91 HIS A C 1
ATOM 736 O O . HIS A 1 91 ? 1.504 -18.605 -10.167 1.00 86.62 91 HIS A O 1
ATOM 742 N N . SER A 1 92 ? 3.258 -17.780 -11.286 1.00 92.31 92 SER A N 1
ATOM 743 C CA . SER A 1 92 ? 4.285 -18.458 -10.483 1.00 92.31 92 SER A CA 1
ATOM 744 C C . SER A 1 92 ? 4.837 -17.597 -9.344 1.00 92.31 92 SER A C 1
ATOM 746 O O . SER A 1 92 ? 5.810 -17.970 -8.689 1.00 92.31 92 SER A O 1
ATOM 748 N N . VAL A 1 93 ? 4.253 -16.420 -9.131 1.00 87.38 93 VAL A N 1
ATOM 749 C CA . VAL A 1 93 ? 4.574 -15.543 -8.006 1.00 87.38 93 VAL A CA 1
ATOM 750 C C . VAL A 1 93 ? 4.097 -16.136 -6.685 1.00 87.38 93 VAL A C 1
ATOM 752 O O . VAL A 1 93 ? 3.177 -16.947 -6.621 1.00 87.38 93 VAL A O 1
ATOM 755 N N . HIS A 1 94 ? 4.722 -15.685 -5.604 1.00 83.44 94 HIS A N 1
ATOM 756 C CA . HIS A 1 94 ? 4.285 -15.989 -4.249 1.00 83.44 94 HIS A CA 1
ATOM 757 C C . HIS A 1 94 ? 3.801 -14.701 -3.598 1.00 83.44 94 HIS A C 1
ATOM 759 O O . HIS A 1 94 ? 4.413 -13.647 -3.807 1.00 83.44 94 HIS A O 1
ATOM 765 N N . LEU A 1 95 ? 2.734 -14.808 -2.804 1.00 75.69 95 LEU A N 1
ATOM 766 C CA . LEU A 1 95 ? 2.243 -13.701 -1.988 1.00 75.69 95 LEU A CA 1
ATOM 767 C C . LEU A 1 95 ? 3.370 -13.162 -1.100 1.00 75.69 95 LEU A C 1
ATOM 769 O O . LEU A 1 95 ? 4.280 -13.899 -0.709 1.00 75.69 95 LEU A O 1
ATOM 773 N N . ASP A 1 96 ? 3.333 -11.857 -0.849 1.00 66.75 96 ASP A N 1
ATOM 774 C CA . ASP A 1 96 ? 4.306 -11.130 -0.023 1.00 66.75 96 ASP A CA 1
ATOM 775 C C . ASP A 1 96 ? 5.766 -11.190 -0.502 1.00 66.75 96 ASP A C 1
ATOM 777 O O . ASP A 1 96 ? 6.683 -10.753 0.196 1.00 66.75 96 ASP A O 1
ATOM 781 N N . THR A 1 97 ? 6.007 -11.687 -1.717 1.00 78.88 97 THR A N 1
ATOM 782 C CA . THR A 1 97 ? 7.335 -11.685 -2.329 1.00 78.88 97 THR A CA 1
ATOM 783 C C . THR A 1 97 ? 7.458 -10.529 -3.313 1.00 78.88 97 THR A C 1
ATOM 785 O O . THR A 1 97 ? 6.644 -10.374 -4.223 1.00 78.88 97 THR A O 1
ATOM 788 N N . ILE A 1 98 ? 8.513 -9.733 -3.143 1.00 80.38 98 ILE A N 1
ATOM 789 C CA . ILE A 1 98 ? 8.861 -8.649 -4.060 1.00 80.38 98 ILE A CA 1
ATOM 790 C C . ILE A 1 98 ? 9.641 -9.223 -5.241 1.00 80.38 98 ILE A C 1
ATOM 792 O O . ILE A 1 98 ? 10.684 -9.861 -5.070 1.00 80.38 98 ILE A O 1
ATOM 796 N N . TYR A 1 99 ? 9.160 -8.926 -6.440 1.00 89.31 99 TYR A N 1
ATOM 797 C CA . TYR A 1 99 ? 9.803 -9.253 -7.700 1.00 89.31 99 TYR A CA 1
ATOM 798 C C . TYR A 1 99 ? 10.179 -7.975 -8.450 1.00 89.31 99 TYR A C 1
ATOM 800 O O . TYR A 1 99 ? 9.500 -6.954 -8.343 1.00 89.31 99 TYR A O 1
ATOM 808 N N . THR A 1 100 ? 11.249 -8.024 -9.237 1.00 91.31 100 THR A N 1
ATOM 809 C CA . THR A 1 100 ? 11.470 -7.050 -10.312 1.00 91.31 100 THR A CA 1
ATOM 810 C C . THR A 1 100 ? 11.232 -7.703 -11.654 1.00 91.31 100 THR A C 1
ATOM 812 O O . THR A 1 100 ? 11.546 -8.879 -11.833 1.00 91.31 100 THR A O 1
ATOM 815 N N . TYR A 1 101 ? 10.681 -6.924 -12.577 1.00 93.00 101 TYR A N 1
ATOM 816 C CA . TYR A 1 101 ? 10.353 -7.341 -13.927 1.00 93.00 101 TYR A CA 1
ATOM 817 C C . TYR A 1 101 ? 10.978 -6.401 -14.946 1.00 93.00 101 TYR A C 1
ATOM 819 O O . TYR A 1 101 ? 11.036 -5.187 -14.733 1.00 93.00 101 TYR A O 1
ATOM 827 N N . GLN A 1 102 ? 11.384 -6.971 -16.074 1.00 93.12 102 GLN A N 1
ATOM 828 C CA . GLN A 1 102 ? 11.793 -6.241 -17.266 1.00 93.12 102 GLN A CA 1
ATOM 829 C C . GLN A 1 102 ? 11.336 -7.010 -18.501 1.00 93.12 102 GLN A C 1
ATOM 831 O O . GLN A 1 102 ? 11.436 -8.237 -18.530 1.00 93.12 102 GLN A O 1
ATOM 836 N N . VAL A 1 103 ? 10.859 -6.301 -19.520 1.00 92.38 103 VAL A N 1
ATOM 837 C CA . VAL A 1 103 ? 10.510 -6.895 -20.812 1.00 92.38 103 VAL A CA 1
ATOM 838 C C . VAL A 1 103 ? 11.527 -6.449 -21.850 1.00 92.38 103 VAL A C 1
ATOM 840 O O . VAL A 1 103 ? 11.833 -5.262 -21.964 1.00 92.38 103 VAL A O 1
ATOM 843 N N . VAL A 1 104 ? 12.047 -7.405 -22.611 1.00 92.12 104 VAL A N 1
ATOM 844 C CA . VAL A 1 104 ? 13.041 -7.196 -23.663 1.00 92.12 104 VAL A CA 1
ATOM 845 C C . VAL A 1 104 ? 12.441 -7.616 -24.996 1.00 92.12 104 VAL A C 1
ATOM 847 O O . VAL A 1 104 ? 12.072 -8.773 -25.181 1.00 92.12 104 VAL A O 1
ATOM 850 N N . ALA A 1 105 ? 12.355 -6.685 -25.938 1.00 90.56 105 ALA A N 1
ATOM 851 C CA . ALA A 1 105 ? 11.946 -6.965 -27.306 1.00 90.56 105 ALA A CA 1
ATOM 852 C C . ALA A 1 105 ? 13.137 -7.486 -28.119 1.00 90.56 105 ALA A C 1
ATOM 854 O O . ALA A 1 105 ? 14.216 -6.883 -28.098 1.00 90.56 105 ALA A O 1
ATOM 855 N N . ARG A 1 106 ? 12.941 -8.571 -28.874 1.00 91.12 106 ARG A N 1
ATOM 856 C CA . ARG A 1 106 ? 13.976 -9.181 -29.719 1.00 91.12 106 ARG A CA 1
ATOM 857 C C . ARG A 1 106 ? 13.555 -9.319 -31.173 1.00 91.12 106 ARG A C 1
ATOM 859 O O . ARG A 1 106 ? 12.370 -9.457 -31.466 1.00 91.12 106 ARG A O 1
ATOM 866 N N . ASP A 1 107 ? 14.535 -9.297 -32.072 1.00 90.56 107 ASP A N 1
ATOM 867 C CA . ASP A 1 107 ? 14.343 -9.612 -33.491 1.00 90.56 107 ASP A CA 1
ATOM 868 C C . ASP A 1 107 ? 14.345 -11.130 -33.748 1.00 90.56 107 ASP A C 1
ATOM 870 O O . ASP A 1 107 ? 14.547 -11.944 -32.843 1.00 90.56 107 ASP A O 1
ATOM 874 N N . SER A 1 108 ? 14.144 -11.529 -35.007 1.00 90.50 108 SER A N 1
ATOM 875 C CA . SER A 1 108 ? 14.160 -12.938 -35.425 1.00 90.50 108 SER A CA 1
ATOM 876 C C . SER A 1 108 ? 15.511 -13.634 -35.214 1.00 90.50 108 SER A C 1
ATOM 878 O O . SER A 1 108 ? 15.567 -14.861 -35.185 1.00 90.50 108 SER A O 1
ATOM 880 N N . ASN A 1 109 ? 16.594 -12.871 -35.041 1.00 92.81 109 ASN A N 1
ATOM 881 C CA . ASN A 1 109 ? 17.942 -13.363 -34.754 1.00 92.81 109 ASN A CA 1
ATOM 882 C C . ASN A 1 109 ? 18.255 -13.350 -33.246 1.00 92.81 109 ASN A C 1
ATOM 884 O O . ASN A 1 109 ? 19.408 -13.537 -32.855 1.00 92.81 109 ASN A O 1
ATOM 888 N N . LYS A 1 110 ? 17.244 -13.130 -32.391 1.00 89.44 110 LYS A N 1
ATOM 889 C CA . LYS A 1 110 ? 17.347 -13.002 -30.928 1.00 89.44 110 LYS A CA 1
ATOM 890 C C . LYS A 1 110 ? 18.155 -11.789 -30.450 1.00 89.44 110 LYS A C 1
ATOM 892 O O . LYS A 1 110 ? 18.492 -11.711 -29.264 1.00 89.44 110 LYS A O 1
ATOM 897 N N . LYS A 1 111 ? 18.455 -10.814 -31.308 1.00 90.81 111 LYS A N 1
ATOM 898 C CA . LYS A 1 111 ? 19.118 -9.571 -30.899 1.00 90.81 111 LYS A CA 1
ATOM 899 C C . LYS A 1 111 ? 18.128 -8.674 -30.162 1.00 90.81 111 LYS A C 1
ATOM 901 O O . LYS A 1 111 ? 16.975 -8.565 -30.564 1.00 90.81 111 LYS A O 1
ATOM 906 N N . ILE A 1 112 ? 18.588 -8.016 -29.098 1.00 89.81 112 ILE A N 1
ATOM 907 C CA . ILE A 1 112 ? 17.789 -7.028 -28.362 1.00 89.81 112 ILE A CA 1
ATOM 908 C C . ILE A 1 112 ? 17.528 -5.817 -29.266 1.00 89.81 112 ILE A C 1
ATOM 910 O O . ILE A 1 112 ? 18.471 -5.176 -29.733 1.00 89.81 112 ILE A O 1
ATOM 914 N N . ILE A 1 113 ? 16.250 -5.522 -29.501 1.00 88.19 113 ILE A N 1
ATOM 915 C CA . ILE A 1 113 ? 15.767 -4.325 -30.203 1.00 88.19 113 ILE A CA 1
ATOM 916 C C . ILE A 1 113 ? 15.473 -3.215 -29.194 1.00 88.19 113 ILE A C 1
ATOM 918 O O . ILE A 1 113 ? 15.767 -2.047 -29.448 1.00 88.19 113 ILE A O 1
ATOM 922 N N . ASP A 1 114 ? 14.850 -3.575 -28.071 1.00 87.81 114 ASP A N 1
ATOM 923 C CA . ASP A 1 114 ? 14.481 -2.635 -27.018 1.00 87.81 114 ASP A CA 1
ATOM 924 C C . ASP A 1 114 ? 14.303 -3.326 -25.672 1.00 87.81 114 ASP A C 1
ATOM 926 O O . ASP A 1 114 ? 14.181 -4.550 -25.596 1.00 87.81 114 ASP A O 1
ATOM 930 N N . GLN A 1 115 ? 14.228 -2.528 -24.614 1.00 89.19 115 GLN A N 1
ATOM 931 C CA . GLN A 1 115 ? 13.904 -3.010 -23.282 1.00 89.19 115 GLN A CA 1
ATOM 932 C C . GLN A 1 115 ? 13.128 -1.964 -22.489 1.00 89.19 115 GLN A C 1
ATOM 934 O O . GLN A 1 115 ? 13.364 -0.762 -22.608 1.00 89.19 115 GLN A O 1
ATOM 939 N N . THR A 1 116 ? 12.218 -2.426 -21.641 1.00 87.19 116 THR A N 1
ATOM 940 C CA . THR A 1 116 ? 11.535 -1.562 -20.681 1.00 87.19 116 THR A CA 1
ATOM 941 C C . THR A 1 116 ? 12.483 -1.165 -19.551 1.00 87.19 116 THR A C 1
ATOM 943 O O . THR A 1 116 ? 13.535 -1.778 -19.341 1.00 87.19 116 THR A O 1
ATOM 946 N N . ILE A 1 117 ? 12.088 -0.163 -18.766 1.00 83.75 117 ILE A N 1
ATOM 947 C CA . ILE A 1 117 ? 12.676 0.035 -17.437 1.00 83.75 117 ILE A CA 1
ATOM 948 C C . ILE A 1 117 ? 12.335 -1.151 -16.523 1.00 83.75 117 ILE A C 1
ATOM 950 O O . ILE A 1 117 ? 11.389 -1.901 -16.779 1.00 83.75 117 ILE A O 1
ATOM 954 N N . LEU A 1 118 ? 13.093 -1.297 -15.438 1.00 84.69 118 LEU A N 1
ATOM 955 C CA . LEU A 1 118 ? 12.768 -2.235 -14.368 1.00 84.69 118 LEU A CA 1
ATOM 956 C C . LEU A 1 118 ? 11.564 -1.732 -13.571 1.00 84.69 118 LEU A C 1
ATOM 958 O O . LEU A 1 118 ? 11.553 -0.585 -13.124 1.00 84.69 118 LEU A O 1
ATOM 962 N N . ILE A 1 119 ? 10.586 -2.606 -13.340 1.00 82.81 119 ILE A N 1
ATOM 963 C CA . ILE A 1 119 ? 9.450 -2.329 -12.457 1.00 82.81 119 ILE A CA 1
ATOM 964 C C . ILE A 1 119 ? 9.416 -3.341 -11.322 1.00 82.81 119 ILE A C 1
ATOM 966 O O . ILE A 1 119 ? 9.623 -4.536 -11.520 1.00 82.81 119 ILE A O 1
ATOM 970 N N . ILE A 1 120 ? 9.157 -2.841 -10.117 1.00 80.94 120 ILE A N 1
ATOM 971 C CA . ILE A 1 120 ? 8.935 -3.662 -8.932 1.00 80.94 120 ILE A CA 1
ATOM 972 C C . ILE A 1 120 ? 7.457 -4.042 -8.882 1.00 80.94 120 ILE A C 1
ATOM 974 O O . ILE A 1 120 ? 6.589 -3.176 -8.958 1.00 80.94 120 ILE A O 1
ATOM 978 N N . GLY A 1 121 ? 7.186 -5.331 -8.718 1.00 79.50 121 GLY A N 1
ATOM 979 C CA . GLY A 1 121 ? 5.854 -5.869 -8.506 1.00 79.50 121 GLY A CA 1
ATOM 980 C C . GLY A 1 121 ? 5.836 -6.786 -7.290 1.00 79.50 121 GLY A C 1
ATOM 981 O O . GLY A 1 121 ? 6.760 -7.568 -7.080 1.00 79.50 121 GLY A O 1
ATOM 982 N N . GLN A 1 122 ? 4.777 -6.709 -6.497 1.00 79.88 122 GLN A N 1
ATOM 983 C CA . GLN A 1 122 ? 4.535 -7.617 -5.382 1.00 79.88 122 GLN A CA 1
ATOM 984 C C . GLN A 1 122 ? 3.141 -8.193 -5.549 1.00 79.88 122 GLN A C 1
ATOM 986 O O . GLN A 1 122 ? 2.175 -7.440 -5.672 1.00 79.88 122 GLN A O 1
ATOM 991 N N . ALA A 1 123 ? 3.064 -9.521 -5.570 1.00 71.38 123 ALA A N 1
ATOM 992 C CA . ALA A 1 123 ? 1.790 -10.208 -5.607 1.00 71.38 123 ALA A CA 1
ATOM 993 C C . ALA A 1 123 ? 1.067 -9.977 -4.281 1.00 71.38 123 ALA A C 1
ATOM 995 O O . ALA A 1 123 ? 1.593 -10.281 -3.208 1.00 71.38 123 ALA A O 1
ATOM 996 N N . ASP A 1 124 ? -0.134 -9.432 -4.387 1.00 64.44 124 ASP A N 1
ATOM 997 C CA . ASP A 1 124 ? -1.091 -9.283 -3.303 1.00 64.44 124 ASP A CA 1
ATOM 998 C C . ASP A 1 124 ? -2.405 -9.886 -3.805 1.00 64.44 124 ASP A C 1
ATOM 1000 O O . ASP A 1 124 ? -2.683 -9.883 -5.007 1.00 64.44 124 ASP A O 1
ATOM 1004 N N . LEU A 1 125 ? -3.224 -10.399 -2.895 1.00 55.50 125 LEU A N 1
ATOM 1005 C CA . LEU A 1 125 ? -4.614 -10.698 -3.197 1.00 55.50 125 LEU A CA 1
ATOM 1006 C C . LEU A 1 125 ? -5.312 -9.348 -3.347 1.00 55.50 125 LEU A C 1
ATOM 1008 O O . LEU A 1 125 ? -5.834 -8.803 -2.375 1.00 55.50 125 LEU A O 1
ATOM 1012 N N . GLY A 1 126 ? -5.272 -8.777 -4.555 1.00 46.09 126 GLY A N 1
ATOM 1013 C CA . GLY A 1 126 ? -5.912 -7.505 -4.868 1.00 46.09 126 GLY A CA 1
ATOM 1014 C C . GLY A 1 126 ? -7.392 -7.561 -4.496 1.00 46.09 126 GLY A C 1
ATOM 1015 O O . GLY A 1 126 ? -8.218 -8.074 -5.244 1.00 46.09 126 GLY A O 1
ATOM 1016 N N . LYS A 1 127 ? -7.751 -7.083 -3.304 1.00 45.34 127 LYS A N 1
ATOM 1017 C CA . LYS A 1 127 ? -9.131 -7.118 -2.819 1.00 45.34 127 LYS A CA 1
ATOM 1018 C C . LYS A 1 127 ? -9.903 -5.978 -3.480 1.00 45.34 127 LYS A C 1
ATOM 1020 O O . LYS A 1 127 ? -9.563 -4.812 -3.297 1.00 45.34 127 LYS A O 1
ATOM 1025 N N . GLU A 1 128 ? -10.984 -6.287 -4.201 1.00 41.59 128 GLU A N 1
ATOM 1026 C CA . GLU A 1 128 ? -11.956 -5.264 -4.601 1.00 41.59 128 GLU A CA 1
ATOM 1027 C C . GLU A 1 128 ? -12.526 -4.593 -3.350 1.00 41.59 128 GLU A C 1
ATOM 1029 O O . GLU A 1 128 ? -13.388 -5.147 -2.664 1.00 41.59 128 GLU A O 1
ATOM 1034 N N . TYR A 1 129 ? -12.111 -3.357 -3.075 1.00 45.09 129 TYR A N 1
ATOM 1035 C CA . TYR A 1 129 ? -12.601 -2.564 -1.941 1.00 45.09 129 TYR A CA 1
ATOM 1036 C C . TYR A 1 129 ? -14.121 -2.306 -1.966 1.00 45.09 129 TYR A C 1
ATOM 1038 O O . TYR A 1 129 ? -14.703 -1.854 -0.977 1.00 45.09 129 TYR A O 1
ATOM 1046 N N . HIS A 1 130 ? -14.793 -2.623 -3.077 1.00 38.56 130 HIS A N 1
ATOM 1047 C CA . HIS A 1 130 ? -16.245 -2.536 -3.218 1.00 38.56 130 HIS A CA 1
ATOM 1048 C C . HIS A 1 130 ? -16.987 -3.830 -2.841 1.00 38.56 130 HIS A C 1
ATOM 1050 O O . HIS A 1 130 ? -18.194 -3.773 -2.609 1.00 38.56 130 HIS A O 1
ATOM 1056 N N . ASN A 1 131 ? -16.278 -4.956 -2.710 1.00 51.00 131 ASN A N 1
ATOM 1057 C CA . ASN A 1 131 ? -16.851 -6.290 -2.506 1.00 51.00 131 ASN A CA 1
ATOM 1058 C C . ASN A 1 131 ? -16.271 -7.052 -1.306 1.00 51.00 131 ASN A C 1
ATOM 1060 O O . ASN A 1 131 ? -16.497 -8.258 -1.181 1.00 51.00 131 ASN A O 1
ATOM 1064 N N . ILE A 1 132 ? -15.559 -6.369 -0.414 1.00 55.84 132 ILE A N 1
ATOM 1065 C CA . ILE A 1 132 ? -15.033 -6.968 0.810 1.00 55.84 132 ILE A CA 1
ATOM 1066 C C . ILE A 1 132 ? -15.869 -6.601 2.025 1.00 55.84 132 ILE A C 1
ATOM 1068 O O . ILE A 1 132 ? -16.333 -5.468 2.174 1.00 55.84 132 ILE A O 1
ATOM 1072 N N . THR A 1 133 ? -16.015 -7.576 2.914 1.00 63.28 133 THR A N 1
ATOM 1073 C CA . THR A 1 133 ? -16.400 -7.295 4.287 1.00 63.28 133 THR A CA 1
ATOM 1074 C C . THR A 1 133 ? -15.174 -6.751 5.014 1.00 63.28 133 THR A C 1
ATOM 1076 O O . THR A 1 133 ? -14.103 -7.352 4.972 1.00 63.28 133 THR A O 1
ATOM 1079 N N . ILE A 1 134 ? -15.318 -5.599 5.656 1.00 67.00 134 ILE A N 1
ATOM 1080 C CA . ILE A 1 134 ? -14.276 -4.947 6.440 1.00 67.00 134 ILE A CA 1
ATOM 1081 C C . ILE A 1 134 ? -14.749 -4.911 7.883 1.00 67.00 134 ILE A C 1
ATOM 1083 O O . ILE A 1 134 ? -15.890 -4.539 8.135 1.00 67.00 134 ILE A O 1
ATOM 1087 N N . LEU A 1 135 ? -13.865 -5.236 8.819 1.00 68.00 135 LEU A N 1
ATOM 1088 C CA . LEU A 1 135 ? -14.033 -4.946 10.235 1.00 68.00 135 LEU A CA 1
ATOM 1089 C C . LEU A 1 135 ? -12.738 -4.303 10.740 1.00 68.00 135 LEU A C 1
ATOM 1091 O O . LEU A 1 135 ? -11.645 -4.821 10.524 1.00 68.00 135 LEU A O 1
ATOM 1095 N N . ILE A 1 136 ? -12.866 -3.142 11.373 1.00 68.94 136 ILE A N 1
ATOM 1096 C CA . ILE A 1 136 ? -11.754 -2.324 11.857 1.00 68.94 136 ILE A CA 1
ATOM 1097 C C . ILE A 1 136 ? -11.955 -2.082 13.346 1.00 68.94 136 ILE A C 1
ATOM 1099 O O . ILE A 1 136 ? -13.073 -1.825 13.782 1.00 68.94 136 ILE A O 1
ATOM 1103 N N . ALA A 1 137 ? -10.862 -2.128 14.103 1.00 67.12 137 ALA A N 1
ATOM 1104 C CA . ALA A 1 137 ? -10.805 -1.870 15.531 1.00 67.12 137 ALA A CA 1
ATOM 1105 C C . ALA A 1 137 ? -9.710 -0.838 15.782 1.00 67.12 137 ALA A C 1
ATOM 1107 O O . ALA A 1 137 ? -8.574 -1.012 15.336 1.00 67.12 137 ALA A O 1
ATOM 1108 N N . PHE A 1 138 ? -10.034 0.231 16.501 1.00 69.19 138 PHE A N 1
ATOM 1109 C CA . PHE A 1 138 ? -9.055 1.235 16.901 1.00 69.19 138 PHE A CA 1
ATOM 1110 C C . PHE A 1 138 ? -9.334 1.746 18.317 1.00 69.19 138 PHE A C 1
ATOM 1112 O O . PHE A 1 138 ? -10.488 2.000 18.667 1.00 69.19 138 PHE A O 1
ATOM 1119 N N . PRO A 1 139 ? -8.294 1.925 19.147 1.00 63.09 139 PRO A N 1
ATOM 1120 C CA . PRO A 1 139 ? -8.467 2.476 20.480 1.00 63.09 139 PRO A CA 1
ATOM 1121 C C . PRO A 1 139 ? -8.743 3.985 20.405 1.00 63.09 139 PRO A C 1
ATOM 1123 O O . PRO A 1 139 ? -8.123 4.715 19.628 1.00 63.09 139 PRO A O 1
ATOM 1126 N N . ARG A 1 140 ? -9.661 4.462 21.243 1.00 66.00 140 ARG A N 1
ATOM 1127 C CA . ARG A 1 140 ? -9.910 5.875 21.554 1.00 66.00 140 ARG A CA 1
ATOM 1128 C C . ARG A 1 140 ? -9.975 6.062 23.069 1.00 66.00 140 ARG A C 1
ATOM 1130 O O . ARG A 1 140 ? -10.060 5.101 23.828 1.00 66.00 140 ARG A O 1
ATOM 1137 N N . THR A 1 141 ? -9.972 7.316 23.511 1.00 68.25 141 THR A N 1
ATOM 1138 C CA . THR A 1 141 ? -10.063 7.680 24.936 1.00 68.25 141 THR A CA 1
ATOM 1139 C C . THR A 1 141 ? -11.324 7.152 25.620 1.00 68.25 141 THR A C 1
ATOM 1141 O O . THR A 1 141 ? -11.307 6.923 26.822 1.00 68.25 141 THR A O 1
ATOM 1144 N N . ASN A 1 142 ? -12.404 6.932 24.869 1.00 75.38 142 ASN A N 1
ATOM 1145 C CA . ASN A 1 142 ? -13.688 6.452 25.376 1.00 75.38 142 ASN A CA 1
ATOM 1146 C C . ASN A 1 142 ? -13.970 4.966 25.081 1.00 75.38 142 ASN A C 1
ATOM 1148 O O . ASN A 1 142 ? -15.112 4.541 25.230 1.00 75.38 142 ASN A O 1
ATOM 1152 N N . GLY A 1 143 ? -12.978 4.190 24.631 1.00 80.44 143 GLY A N 1
ATOM 1153 C CA . GLY A 1 143 ? -13.158 2.768 24.326 1.00 80.44 143 GLY A CA 1
ATOM 1154 C C . GLY A 1 143 ? -12.459 2.310 23.051 1.00 80.44 143 GLY A C 1
ATOM 1155 O O . GLY A 1 143 ? -11.784 3.076 22.365 1.00 80.44 143 GLY A O 1
ATOM 1156 N 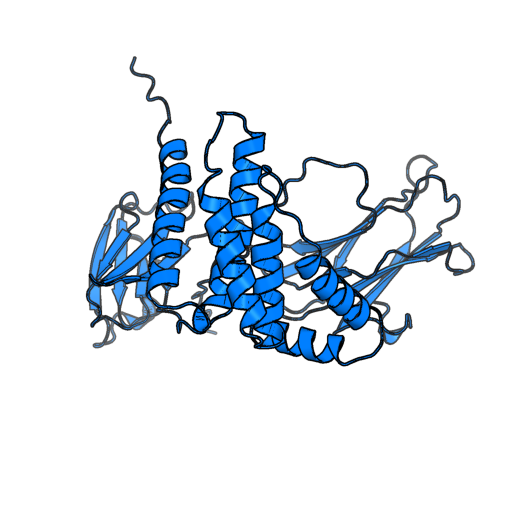N . ILE A 1 144 ? -12.655 1.046 22.699 1.00 75.75 144 ILE A N 1
ATOM 1157 C CA . ILE A 1 144 ? -12.265 0.478 21.411 1.00 75.75 144 ILE A CA 1
ATOM 1158 C C . ILE A 1 144 ? -13.424 0.711 20.447 1.00 75.75 144 ILE A C 1
ATOM 1160 O O . ILE A 1 144 ? -14.537 0.235 20.660 1.00 75.75 144 ILE A O 1
ATOM 1164 N N . HIS A 1 145 ? -13.167 1.474 19.395 1.00 77.19 145 HIS A N 1
ATOM 1165 C CA . HIS A 1 145 ? -14.132 1.728 18.337 1.00 77.19 145 HIS A CA 1
ATOM 1166 C C . HIS A 1 145 ? -14.006 0.634 17.294 1.00 77.19 145 HIS A C 1
ATOM 1168 O O . HIS A 1 145 ? -12.930 0.408 16.739 1.00 77.19 145 HIS A O 1
ATOM 1174 N N . LEU A 1 146 ? -15.127 -0.020 17.041 1.00 75.44 146 LEU A N 1
ATOM 1175 C CA . LEU A 1 146 ? -15.297 -1.035 16.025 1.00 75.44 146 LEU A CA 1
ATOM 1176 C C . LEU A 1 146 ? -16.161 -0.445 14.919 1.00 75.44 146 LEU A C 1
ATOM 1178 O O . LEU A 1 146 ? -17.155 0.236 15.175 1.00 75.44 146 LEU A O 1
ATOM 1182 N N . SER A 1 147 ? -15.767 -0.650 13.674 1.00 73.69 147 SER A N 1
ATOM 1183 C CA . SER A 1 147 ? -16.567 -0.247 12.521 1.00 73.69 147 SER A CA 1
ATOM 1184 C C . SER A 1 147 ? -16.433 -1.282 11.431 1.00 73.69 147 SER A C 1
ATOM 1186 O O . SER A 1 147 ? -15.348 -1.826 11.222 1.00 73.69 147 SER A O 1
ATOM 1188 N N . TRP A 1 148 ? -17.529 -1.554 10.739 1.00 72.75 148 TRP A N 1
ATOM 1189 C CA . TRP A 1 148 ? -17.555 -2.566 9.702 1.00 72.75 148 TRP A CA 1
ATOM 1190 C C . TRP A 1 148 ? -18.309 -2.118 8.468 1.00 72.75 148 TRP A C 1
ATOM 1192 O O . TRP A 1 148 ? -19.123 -1.208 8.489 1.00 72.75 148 TRP A O 1
ATOM 1202 N N . ARG A 1 149 ? -18.033 -2.795 7.365 1.00 70.31 149 ARG A N 1
ATOM 1203 C CA . ARG A 1 149 ? -18.806 -2.705 6.135 1.00 70.31 149 ARG A CA 1
ATOM 1204 C C . ARG A 1 149 ? -18.976 -4.118 5.629 1.00 70.31 149 ARG A C 1
ATOM 1206 O O . ARG A 1 149 ? -17.986 -4.821 5.501 1.00 70.31 149 ARG A O 1
ATOM 1213 N N . LEU A 1 150 ? -20.200 -4.531 5.337 1.00 70.00 150 LEU A N 1
ATOM 1214 C CA . LEU A 1 150 ? -20.451 -5.851 4.764 1.00 70.00 150 LEU A CA 1
ATOM 1215 C C . LEU A 1 150 ? -20.395 -5.780 3.236 1.00 70.00 150 LEU A C 1
ATOM 1217 O O . LEU A 1 150 ? -20.723 -4.748 2.642 1.00 70.00 150 LEU A O 1
ATOM 1221 N N . LYS A 1 151 ? -20.004 -6.882 2.588 1.00 67.56 151 LYS A N 1
ATOM 1222 C CA . LYS A 1 151 ? -20.154 -7.032 1.134 1.00 67.56 151 LYS A CA 1
ATOM 1223 C C . LYS A 1 151 ? -21.623 -6.824 0.743 1.00 67.56 151 LYS A C 1
ATOM 1225 O O . LYS A 1 151 ? -22.513 -7.321 1.423 1.00 67.56 151 LYS A O 1
ATOM 1230 N N . ALA A 1 152 ? -21.882 -6.178 -0.398 1.00 53.16 152 ALA A N 1
ATOM 1231 C CA . ALA A 1 152 ? -23.239 -5.878 -0.883 1.00 53.16 152 ALA A CA 1
ATOM 1232 C C . ALA A 1 152 ? -24.155 -7.112 -1.075 1.00 53.16 152 ALA A C 1
ATOM 1234 O O . ALA A 1 152 ? -25.360 -6.956 -1.232 1.00 53.16 152 ALA A O 1
ATOM 1235 N N . ARG A 1 153 ? -23.596 -8.333 -1.072 1.00 52.00 153 ARG A N 1
ATOM 1236 C CA . ARG A 1 153 ? -24.338 -9.602 -1.151 1.00 52.00 153 ARG A CA 1
ATOM 1237 C C . ARG A 1 153 ? -24.599 -10.279 0.201 1.00 52.00 153 ARG A C 1
ATOM 1239 O O . ARG A 1 153 ? -25.196 -11.349 0.199 1.00 52.00 153 ARG A O 1
ATOM 1246 N N . ASN A 1 154 ? -24.177 -9.707 1.332 1.00 59.94 154 ASN A N 1
ATOM 1247 C CA . ASN A 1 154 ? -24.613 -10.229 2.626 1.00 59.94 154 ASN A CA 1
ATOM 1248 C C . ASN A 1 154 ? -26.105 -9.928 2.784 1.00 59.94 154 ASN A C 1
ATOM 1250 O O . ASN A 1 154 ? -26.490 -8.784 2.999 1.00 59.94 154 ASN A O 1
ATOM 1254 N N . ALA A 1 155 ? -26.934 -10.967 2.672 1.00 60.66 155 ALA A N 1
ATOM 1255 C CA . ALA A 1 155 ? -28.374 -10.902 2.920 1.00 60.66 155 ALA A CA 1
ATOM 1256 C C . ALA A 1 155 ? -28.718 -10.768 4.419 1.00 60.66 155 ALA A C 1
ATOM 1258 O O . ALA A 1 155 ? -29.894 -10.780 4.782 1.00 60.66 155 ALA A O 1
ATOM 1259 N N . ALA A 1 156 ? -27.699 -10.659 5.279 1.00 71.94 156 ALA A N 1
ATOM 1260 C CA . ALA A 1 156 ? -27.856 -10.546 6.716 1.00 71.94 156 ALA A CA 1
ATOM 1261 C C . ALA A 1 156 ? -28.638 -9.282 7.082 1.00 71.94 156 ALA A C 1
ATOM 1263 O O . ALA A 1 156 ? -28.352 -8.192 6.582 1.00 71.94 156 ALA A O 1
ATOM 1264 N N . LYS A 1 157 ? -29.614 -9.419 7.980 1.00 83.62 157 LYS A N 1
ATOM 1265 C CA . LYS A 1 157 ? -30.331 -8.273 8.562 1.00 83.62 157 LYS A CA 1
ATOM 1266 C C . LYS A 1 157 ? -29.621 -7.757 9.804 1.00 83.62 157 LYS A C 1
ATOM 1268 O O . LYS A 1 157 ? -29.667 -6.565 10.104 1.00 83.62 157 LYS A O 1
ATOM 1273 N N . TYR A 1 158 ? -28.930 -8.656 10.498 1.00 87.56 158 TYR A N 1
ATOM 1274 C CA . TYR A 1 158 ? -28.178 -8.351 11.703 1.00 87.56 158 TYR A CA 1
ATOM 1275 C C . TYR A 1 158 ? -26.802 -9.000 11.677 1.00 87.56 158 TYR A C 1
ATOM 1277 O O . TYR A 1 158 ? -26.604 -10.057 11.079 1.00 87.56 158 TYR A O 1
ATOM 1285 N N . VAL A 1 159 ? -25.881 -8.390 12.412 1.00 88.00 159 VAL A N 1
ATOM 1286 C CA . VAL A 1 159 ? -24.598 -8.983 12.771 1.00 88.00 159 VAL A CA 1
ATOM 1287 C C . VAL A 1 159 ? -24.442 -9.029 14.283 1.00 88.00 159 VAL A C 1
ATOM 1289 O O . VAL A 1 159 ? -24.889 -8.136 15.001 1.00 88.00 159 VAL A O 1
ATOM 1292 N N . THR A 1 160 ? -23.802 -10.078 14.772 1.00 90.62 160 THR A N 1
ATOM 1293 C CA . THR A 1 160 ? -23.487 -10.286 16.181 1.00 90.62 160 THR A CA 1
ATOM 1294 C C . THR A 1 160 ? -21.989 -10.121 16.375 1.00 90.62 160 THR A C 1
ATOM 1296 O O . THR A 1 160 ? -21.197 -10.712 15.644 1.00 90.62 160 THR A O 1
ATOM 1299 N N . LEU A 1 161 ? -21.604 -9.300 17.345 1.00 89.12 161 LEU A N 1
ATOM 1300 C CA . LEU A 1 161 ? -20.219 -8.985 17.657 1.00 89.12 161 LEU A CA 1
ATOM 1301 C C . LEU A 1 161 ? -19.784 -9.733 18.918 1.00 89.12 161 LEU A C 1
ATOM 1303 O O . LEU A 1 161 ? -20.405 -9.605 19.976 1.00 89.12 161 LEU A O 1
ATOM 1307 N N . TYR A 1 162 ? -18.678 -10.456 18.810 1.00 89.06 162 TYR A N 1
ATOM 1308 C CA . TYR A 1 162 ? -18.031 -11.173 19.903 1.00 89.06 162 TYR A CA 1
ATOM 1309 C C . TYR A 1 162 ? -16.622 -10.634 20.151 1.00 89.06 162 TYR A C 1
ATOM 1311 O O . TYR A 1 162 ? -16.003 -10.067 19.252 1.00 89.06 162 TYR A O 1
ATOM 1319 N N . ASN A 1 163 ? -16.111 -10.8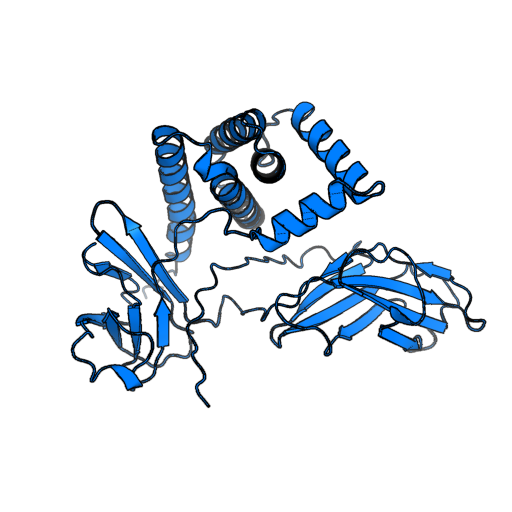40 21.362 1.00 89.19 163 ASN A N 1
ATOM 1320 C CA . ASN A 1 163 ? -14.724 -10.614 21.767 1.00 89.19 163 ASN A CA 1
ATOM 1321 C C . ASN A 1 163 ? -14.128 -11.905 22.356 1.00 89.19 163 ASN A C 1
ATOM 1323 O O . ASN A 1 163 ? -14.859 -12.748 22.872 1.00 89.19 163 ASN A O 1
ATOM 1327 N N . GLY A 1 164 ? -12.804 -12.040 22.282 1.00 82.62 164 GLY A N 1
ATOM 1328 C CA . GLY A 1 164 ? -12.041 -13.188 22.773 1.00 82.62 164 GLY A CA 1
ATOM 1329 C C . GLY A 1 164 ? -11.887 -14.300 21.737 1.00 82.62 164 GLY A C 1
ATOM 1330 O O . GLY A 1 164 ? -11.321 -15.346 22.040 1.00 82.62 164 GLY A O 1
ATOM 1331 N N . ILE A 1 165 ? -12.359 -14.092 20.502 1.00 78.06 165 ILE A N 1
ATOM 1332 C CA . ILE A 1 165 ? -12.511 -15.170 19.526 1.00 78.06 165 ILE A CA 1
ATOM 1333 C C . ILE A 1 165 ? -12.239 -14.753 18.079 1.00 78.06 165 ILE A C 1
ATOM 1335 O O . ILE A 1 165 ? -12.388 -13.593 17.705 1.00 78.06 165 ILE A O 1
ATOM 1339 N N . ASN A 1 166 ? -11.844 -15.726 17.253 1.00 71.75 166 ASN A N 1
ATOM 1340 C CA . ASN A 1 166 ? -11.549 -15.542 15.831 1.00 71.75 166 ASN A CA 1
ATOM 1341 C C . ASN A 1 166 ? -12.326 -16.477 14.879 1.00 71.75 166 ASN A C 1
ATOM 1343 O O . ASN A 1 166 ? -12.022 -16.496 13.694 1.00 71.75 166 ASN A O 1
ATOM 1347 N N . SER A 1 167 ? -13.274 -17.279 15.370 1.00 70.81 167 SER A N 1
ATOM 1348 C CA . SER A 1 167 ? -14.181 -18.082 14.530 1.00 70.81 167 SER A CA 1
ATOM 1349 C C . SER A 1 167 ? -15.377 -18.593 15.330 1.00 70.81 167 SER A C 1
ATOM 1351 O O . SER A 1 167 ? -15.224 -18.922 16.508 1.00 70.81 167 SER A O 1
ATOM 1353 N N . ILE A 1 168 ? -16.534 -18.741 14.680 1.00 71.25 168 ILE A N 1
ATOM 1354 C CA . ILE A 1 168 ? -17.782 -19.236 15.271 1.00 71.25 168 ILE A CA 1
ATOM 1355 C C . ILE A 1 168 ? -17.628 -20.603 15.948 1.00 71.25 168 ILE A C 1
ATOM 1357 O O . ILE A 1 168 ? -18.204 -20.851 17.006 1.00 71.25 168 ILE A O 1
ATOM 1361 N N . SER A 1 169 ? -16.776 -21.465 15.385 1.00 74.69 169 SER A N 1
ATOM 1362 C CA . SER A 1 169 ? -16.468 -22.810 15.896 1.00 74.69 169 SER A CA 1
ATOM 1363 C C . SER A 1 169 ? -15.937 -22.828 17.332 1.00 74.69 169 SER A C 1
ATOM 1365 O O . SER A 1 169 ? -15.973 -23.866 17.987 1.00 74.69 169 SER A O 1
ATOM 1367 N N . LYS A 1 170 ? -15.447 -21.691 17.832 1.00 70.25 170 LYS A N 1
ATOM 1368 C CA . LYS A 1 170 ? -14.883 -21.554 19.175 1.00 70.25 170 LYS A CA 1
ATOM 1369 C C . LYS A 1 170 ? -15.831 -20.861 20.159 1.00 70.25 170 LYS A C 1
ATOM 1371 O O . LYS A 1 170 ? -15.433 -20.663 21.300 1.00 70.25 170 LYS A O 1
ATOM 1376 N N . ILE A 1 171 ? -17.044 -20.454 19.749 1.00 74.94 171 ILE A N 1
ATOM 1377 C CA . ILE A 1 171 ? -17.933 -19.613 20.584 1.00 74.94 171 ILE A CA 1
ATOM 1378 C C . ILE A 1 171 ? -18.333 -20.326 21.876 1.00 74.94 171 ILE A C 1
ATOM 1380 O O . ILE A 1 171 ? -18.580 -19.678 22.888 1.00 74.94 171 ILE A O 1
ATOM 1384 N N . SER A 1 172 ? -18.318 -21.659 21.877 1.00 71.88 172 SER A N 1
ATOM 1385 C CA . SER A 1 172 ? -18.528 -22.481 23.068 1.00 71.88 172 SER A CA 1
ATOM 1386 C C . SER A 1 172 ? -17.418 -22.369 24.126 1.00 71.88 172 SER A C 1
ATOM 1388 O O . SER A 1 172 ? -17.568 -22.934 25.206 1.00 71.88 172 SER A O 1
ATOM 1390 N N . ASN A 1 173 ? -16.308 -21.674 23.852 1.00 68.56 173 ASN A N 1
ATOM 1391 C CA . ASN A 1 173 ? -15.249 -21.446 24.833 1.00 68.56 173 ASN A CA 1
ATOM 1392 C C . ASN A 1 173 ? -15.683 -20.411 25.880 1.00 68.56 173 ASN A C 1
ATOM 1394 O O . ASN A 1 173 ? -16.185 -19.341 25.532 1.00 68.56 173 ASN A O 1
ATOM 1398 N N . SER A 1 174 ? -15.389 -20.690 27.154 1.00 63.16 174 SER A N 1
ATOM 1399 C CA . SER A 1 174 ? -15.716 -19.851 28.321 1.00 63.16 174 SER A CA 1
ATOM 1400 C C . SER A 1 174 ? -15.099 -18.446 28.311 1.00 63.16 174 SER A C 1
ATOM 1402 O O . SER A 1 174 ? -15.483 -17.607 29.117 1.00 63.16 174 SER A O 1
ATOM 1404 N N . GLU A 1 175 ? -14.145 -18.182 27.416 1.00 70.75 175 GLU A N 1
ATOM 1405 C CA . GLU A 1 175 ? -13.474 -16.884 27.255 1.00 70.75 175 GLU A CA 1
ATOM 1406 C C . GLU A 1 175 ? -14.155 -15.972 26.216 1.00 70.75 175 GLU A C 1
ATOM 1408 O O . GLU A 1 175 ? -13.734 -14.833 26.014 1.00 70.75 175 GLU A O 1
ATOM 1413 N N . THR A 1 176 ? -15.213 -16.450 25.552 1.00 81.56 176 THR A N 1
ATOM 1414 C CA . THR A 1 176 ? -15.942 -15.672 24.544 1.00 81.56 176 THR A CA 1
ATOM 1415 C C . THR A 1 176 ? -16.939 -14.729 25.207 1.00 81.56 176 THR A C 1
ATOM 1417 O O . THR A 1 176 ? -17.811 -15.154 25.964 1.00 81.56 176 THR A O 1
ATOM 1420 N N . GLN A 1 177 ? -16.880 -13.445 24.860 1.00 88.94 177 GLN A N 1
ATOM 1421 C CA . GLN A 1 177 ? -17.834 -12.444 25.331 1.00 88.94 177 GLN A CA 1
ATOM 1422 C C . GLN A 1 177 ? -18.721 -11.956 24.184 1.00 88.94 177 GLN A C 1
ATOM 1424 O O . GLN A 1 177 ? -18.225 -11.415 23.195 1.00 88.94 177 GLN A O 1
ATOM 1429 N N . LEU A 1 178 ? -20.042 -12.088 24.334 1.00 91.25 178 LEU A N 1
ATOM 1430 C CA . LEU A 1 178 ? -21.016 -11.427 23.463 1.00 91.25 178 LEU A CA 1
ATOM 1431 C C . LEU A 1 178 ? -21.039 -9.926 23.776 1.00 91.25 178 LEU A C 1
ATOM 1433 O O . LEU A 1 178 ? -21.329 -9.530 24.903 1.00 91.25 178 LEU A O 1
ATOM 1437 N N . LEU A 1 179 ? -20.749 -9.095 22.776 1.00 90.94 179 LEU A N 1
ATOM 1438 C CA . LEU A 1 179 ? -20.724 -7.638 22.923 1.00 90.94 179 LEU A CA 1
ATOM 1439 C C . LEU A 1 179 ? -22.029 -6.979 22.483 1.00 90.94 179 LEU A C 1
ATOM 1441 O O . LEU A 1 179 ? -22.395 -5.935 23.016 1.00 90.94 179 LEU A O 1
ATOM 1445 N N . GLY A 1 180 ? -22.734 -7.578 21.524 1.00 91.25 180 GLY A N 1
ATOM 1446 C CA . GLY A 1 180 ? -24.026 -7.077 21.077 1.00 91.25 180 GLY A CA 1
ATOM 1447 C C . GLY A 1 180 ? -24.449 -7.616 19.719 1.00 91.25 180 GLY A C 1
ATOM 1448 O O . GLY A 1 180 ? -23.669 -8.248 19.005 1.00 91.25 180 GLY A O 1
ATOM 1449 N N . ARG A 1 181 ? -25.704 -7.336 19.367 1.00 92.06 181 ARG A N 1
ATOM 1450 C CA . ARG A 1 181 ? -26.284 -7.596 18.049 1.00 92.06 181 ARG A CA 1
ATOM 1451 C C . ARG A 1 181 ? -26.699 -6.266 17.433 1.00 92.06 181 ARG A C 1
ATOM 1453 O O . ARG A 1 181 ? -27.418 -5.500 18.067 1.00 92.06 181 ARG A O 1
ATOM 1460 N N . TYR A 1 182 ? -26.254 -6.018 16.211 1.00 88.06 182 TYR A N 1
ATOM 1461 C CA . TYR A 1 182 ? -26.393 -4.743 15.519 1.00 88.06 182 TYR A CA 1
ATOM 1462 C C . TYR A 1 182 ? -27.118 -4.947 14.186 1.00 88.06 182 TYR A C 1
ATOM 1464 O O . TYR A 1 182 ? -26.843 -5.934 13.493 1.00 88.06 182 TYR A O 1
ATOM 1472 N N . PRO A 1 183 ? -28.042 -4.053 13.801 1.00 85.62 183 PRO A N 1
ATOM 1473 C CA . PRO A 1 183 ? -28.554 -4.012 12.436 1.00 85.62 183 PRO A CA 1
ATOM 1474 C C . PRO A 1 183 ? -27.410 -3.801 11.440 1.00 85.62 183 PRO A C 1
ATOM 1476 O O . PRO A 1 183 ? -26.437 -3.115 11.752 1.00 85.62 183 PRO A O 1
ATOM 1479 N N . VAL A 1 184 ? -27.518 -4.347 10.228 1.00 75.69 184 VAL A N 1
ATOM 1480 C CA . VAL A 1 184 ? -26.470 -4.157 9.206 1.00 75.69 184 VAL A CA 1
ATOM 1481 C C . VAL A 1 184 ? -26.294 -2.687 8.813 1.00 75.69 184 VAL A C 1
ATOM 1483 O O . VAL A 1 184 ? -25.185 -2.287 8.450 1.00 75.69 184 VAL A O 1
ATOM 1486 N N . GLU A 1 185 ? -27.339 -1.862 8.937 1.00 73.44 185 GLU A N 1
ATOM 1487 C CA . GLU A 1 185 ? -27.210 -0.412 8.771 1.00 73.44 185 GLU A CA 1
ATOM 1488 C C . GLU A 1 185 ? -26.380 0.280 9.868 1.00 73.44 185 GLU A C 1
ATOM 1490 O O . GLU A 1 185 ? -25.767 1.315 9.594 1.00 73.44 185 GLU A O 1
ATOM 1495 N N . ASP A 1 186 ? -26.311 -0.273 11.084 1.00 77.25 186 ASP A N 1
ATOM 1496 C CA . ASP A 1 186 ? -25.551 0.310 12.192 1.00 77.25 186 ASP A CA 1
ATOM 1497 C C . ASP A 1 186 ? -24.128 -0.246 12.212 1.00 77.25 186 ASP A C 1
ATOM 1499 O O . ASP A 1 186 ? -23.768 -1.137 12.968 1.00 77.25 186 ASP A O 1
ATOM 1503 N N . MET A 1 187 ? -23.315 0.286 11.307 1.00 77.06 187 MET A N 1
ATOM 1504 C CA . MET A 1 187 ? -21.975 -0.189 10.952 1.00 77.06 187 MET A CA 1
ATOM 1505 C C . MET A 1 187 ? -20.875 0.061 12.007 1.00 77.06 187 MET A C 1
ATOM 1507 O O . MET A 1 187 ? -19.693 0.150 11.656 1.00 77.06 187 MET A O 1
ATOM 1511 N N . LYS A 1 188 ? -21.218 0.246 13.287 1.00 81.88 188 LYS A N 1
ATOM 1512 C CA . LYS A 1 188 ? -20.258 0.649 14.328 1.00 81.88 188 LYS A CA 1
ATOM 1513 C C . LYS A 1 188 ? -20.646 0.213 15.741 1.00 81.88 188 LYS A C 1
ATOM 1515 O O . LYS A 1 188 ? -21.815 0.121 16.084 1.00 81.88 188 LYS A O 1
ATOM 1520 N N . ALA A 1 189 ? -19.637 0.054 16.596 1.00 85.81 189 ALA A N 1
ATOM 1521 C CA . ALA A 1 189 ? -19.786 -0.157 18.033 1.00 85.81 189 ALA A CA 1
ATOM 1522 C C . ALA A 1 189 ? -18.635 0.505 18.807 1.00 85.81 189 ALA A C 1
ATOM 1524 O O . ALA A 1 189 ? -17.532 0.667 18.284 1.00 85.81 189 ALA A O 1
ATOM 1525 N N . ILE A 1 190 ? -18.874 0.875 20.066 1.00 85.12 190 ILE A N 1
ATOM 1526 C CA . ILE A 1 190 ? -17.824 1.311 20.996 1.00 85.12 190 ILE A CA 1
ATOM 1527 C C . ILE A 1 190 ? -17.865 0.364 22.187 1.00 85.12 190 ILE A C 1
ATOM 1529 O O . ILE A 1 190 ? -18.912 0.213 22.813 1.00 85.12 190 ILE A O 1
ATOM 1533 N N . VAL A 1 191 ? -16.739 -0.276 22.490 1.00 88.12 191 VAL A N 1
ATOM 1534 C CA . VAL A 1 191 ? -16.625 -1.243 23.588 1.00 88.12 191 VAL A CA 1
ATOM 1535 C C . VAL A 1 191 ? -15.541 -0.833 24.577 1.00 88.12 191 VAL A C 1
ATOM 1537 O O . VAL A 1 191 ? -14.683 -0.007 24.270 1.00 88.12 191 VAL A O 1
ATOM 1540 N N . SER A 1 192 ? -15.579 -1.399 25.782 1.00 85.56 192 SER A N 1
ATOM 1541 C CA . SER A 1 192 ? -14.608 -1.092 26.838 1.00 85.56 192 SER A CA 1
ATOM 1542 C C . SER A 1 192 ? -13.166 -1.394 26.412 1.00 85.56 192 SER A C 1
ATOM 1544 O O . SER A 1 192 ? -12.910 -2.374 25.715 1.00 85.56 192 SER A O 1
ATOM 1546 N N . LEU A 1 193 ? -12.206 -0.602 26.904 1.00 79.50 193 LEU A N 1
ATOM 1547 C CA . LEU A 1 193 ? -10.773 -0.886 26.755 1.00 79.50 193 LEU A CA 1
ATOM 1548 C C . LEU A 1 193 ? -10.343 -2.183 27.454 1.00 79.50 193 LEU A C 1
ATOM 1550 O O . LEU A 1 193 ? -9.284 -2.693 27.127 1.00 79.50 193 LEU A O 1
ATOM 1554 N N . SER A 1 194 ? -11.147 -2.740 28.366 1.00 81.88 194 SER A N 1
ATOM 1555 C CA . SER A 1 194 ? -10.905 -4.065 28.960 1.00 81.88 194 SER A CA 1
ATOM 1556 C C . SER A 1 194 ? -11.048 -5.212 27.953 1.00 81.88 194 SER A C 1
ATOM 1558 O O . SER A 1 194 ? -10.573 -6.315 28.201 1.00 81.88 194 SER A O 1
ATOM 1560 N N . ASN A 1 195 ? -11.674 -4.961 26.802 1.00 81.38 195 ASN A N 1
ATOM 1561 C CA . ASN A 1 195 ? -11.960 -5.963 25.780 1.00 81.38 195 ASN A CA 1
ATOM 1562 C C . ASN A 1 195 ? -10.804 -6.070 24.773 1.00 81.38 195 ASN A C 1
ATOM 1564 O O . ASN A 1 195 ? -10.998 -5.948 23.566 1.00 81.38 195 ASN A O 1
ATOM 1568 N N . ILE A 1 196 ? -9.576 -6.247 25.269 1.00 70.94 196 ILE A N 1
ATOM 1569 C CA . ILE A 1 196 ? -8.365 -6.338 24.440 1.00 70.94 196 ILE A CA 1
ATOM 1570 C C . ILE A 1 196 ? -8.258 -7.761 23.886 1.00 70.94 196 ILE A C 1
ATOM 1572 O O . ILE A 1 196 ? -7.531 -8.599 24.408 1.00 70.94 196 ILE A O 1
ATOM 1576 N N . GLY A 1 197 ? -9.012 -8.055 22.832 1.00 72.38 197 GLY A N 1
ATOM 1577 C CA . GLY A 1 197 ? -9.029 -9.378 22.220 1.00 72.38 197 GLY A CA 1
ATOM 1578 C C . GLY A 1 197 ? -9.270 -9.336 20.716 1.00 72.38 197 GLY A C 1
ATOM 1579 O O . GLY A 1 197 ? -9.430 -8.263 20.124 1.00 72.38 197 GLY A O 1
ATOM 1580 N N . PRO A 1 198 ? -9.224 -10.503 20.054 1.00 76.88 198 PRO A N 1
ATOM 1581 C CA . PRO A 1 198 ? -9.799 -10.634 18.733 1.00 76.88 198 PRO A CA 1
ATOM 1582 C C . PRO A 1 198 ? -11.322 -10.503 18.842 1.00 76.88 198 PRO A C 1
ATOM 1584 O O . PRO A 1 198 ? -11.963 -11.095 19.710 1.00 76.88 198 PRO A O 1
ATOM 1587 N N . PHE A 1 199 ? -11.877 -9.695 17.957 1.00 81.44 199 PHE A N 1
ATOM 1588 C CA . PHE A 1 199 ? -13.293 -9.500 17.753 1.00 81.44 199 PHE A CA 1
ATOM 1589 C C . PHE A 1 199 ? -13.739 -10.279 16.525 1.00 81.44 199 PHE A C 1
ATOM 1591 O O . PHE A 1 199 ? -13.021 -10.342 15.524 1.00 81.44 199 PHE A O 1
ATOM 1598 N N . LEU A 1 200 ? -14.951 -10.810 16.583 1.00 83.38 200 LEU A N 1
ATOM 1599 C CA . LEU A 1 200 ? -15.579 -11.561 15.505 1.00 83.38 200 LEU A CA 1
ATOM 1600 C C . LEU A 1 200 ? -16.960 -10.970 15.230 1.00 83.38 200 LEU A C 1
ATOM 1602 O O . LEU A 1 200 ? -17.757 -10.810 16.152 1.00 83.38 200 LEU A O 1
ATOM 1606 N N . LEU A 1 201 ? -17.244 -10.676 13.966 1.00 80.50 201 LEU A N 1
ATOM 1607 C CA . LEU A 1 201 ? -18.592 -10.453 13.463 1.00 80.50 201 LEU A CA 1
ATOM 1608 C C . LEU A 1 201 ? -19.140 -11.753 12.884 1.00 80.50 201 LEU A C 1
ATOM 1610 O O . LEU A 1 201 ? -18.484 -12.394 12.063 1.00 80.50 201 LEU A O 1
ATOM 1614 N N . VAL A 1 202 ? -20.366 -12.080 13.270 1.00 83.00 202 VAL A N 1
ATOM 1615 C CA . VAL A 1 202 ? -21.132 -13.238 12.798 1.00 83.00 202 VAL A CA 1
ATOM 1616 C C . VAL A 1 202 ? -22.447 -12.737 12.211 1.00 83.00 202 VAL A C 1
ATOM 1618 O O . VAL A 1 202 ? -23.076 -11.860 12.800 1.00 83.00 202 VAL A O 1
ATOM 1621 N N . SER A 1 203 ? -22.878 -13.245 11.062 1.00 81.69 203 SER A N 1
ATOM 1622 C CA . SER A 1 203 ? -24.186 -12.908 10.485 1.00 81.69 203 SER A CA 1
ATOM 1623 C C . SER A 1 203 ? -25.312 -13.704 11.144 1.00 81.69 203 SER A C 1
ATOM 1625 O O . SER A 1 203 ? -25.093 -14.693 11.839 1.00 81.69 203 SER A O 1
ATOM 1627 N N . ASP A 1 204 ? -26.548 -13.257 10.955 1.00 84.12 204 ASP A N 1
ATOM 1628 C CA . ASP A 1 204 ? -27.743 -13.932 11.471 1.00 84.12 204 ASP A CA 1
ATOM 1629 C C . ASP A 1 204 ? -27.986 -15.338 10.891 1.00 84.12 204 ASP A C 1
ATOM 1631 O O . ASP A 1 204 ? -28.701 -16.122 11.510 1.00 84.12 204 ASP A O 1
ATOM 1635 N N . ASP A 1 205 ? -27.359 -15.682 9.765 1.00 78.69 205 ASP A N 1
ATOM 1636 C CA . ASP A 1 205 ? -27.300 -17.036 9.195 1.00 78.69 205 ASP A CA 1
ATOM 1637 C C . ASP A 1 205 ? -26.227 -17.943 9.839 1.00 78.69 205 ASP A C 1
ATOM 1639 O O . ASP A 1 205 ? -26.087 -19.101 9.449 1.00 78.69 205 ASP A O 1
ATOM 1643 N N . GLY A 1 206 ? -25.483 -17.442 10.832 1.00 71.88 206 GLY A N 1
ATOM 1644 C CA . GLY A 1 206 ? -24.471 -18.208 11.559 1.00 71.88 206 GLY A CA 1
ATOM 1645 C C . GLY A 1 206 ? -23.133 -18.346 10.831 1.00 71.88 206 GLY A C 1
ATOM 1646 O O . GLY A 1 206 ? -22.363 -19.245 11.156 1.00 71.88 206 GLY A O 1
ATOM 1647 N N . ASN A 1 207 ? -22.831 -17.480 9.862 1.00 74.81 207 ASN A N 1
ATOM 1648 C CA . ASN A 1 207 ? -21.533 -17.473 9.186 1.00 74.81 207 ASN A CA 1
ATOM 1649 C C . ASN A 1 207 ? -20.545 -16.475 9.815 1.00 74.81 207 ASN A C 1
ATOM 1651 O O . ASN A 1 207 ? -20.924 -15.378 10.233 1.00 74.81 207 ASN A O 1
ATOM 1655 N N . ASP A 1 208 ? -19.256 -16.839 9.843 1.00 68.31 208 ASP A N 1
ATOM 1656 C CA . ASP A 1 208 ? -18.163 -15.909 10.154 1.00 68.31 208 ASP A CA 1
ATOM 1657 C C . ASP A 1 208 ? -18.111 -14.819 9.069 1.00 68.31 208 ASP A C 1
ATOM 1659 O O . ASP A 1 208 ? -17.906 -15.102 7.888 1.00 68.31 208 ASP A O 1
ATOM 1663 N N . VAL A 1 209 ? -18.302 -13.559 9.465 1.00 74.81 209 VAL A N 1
ATOM 1664 C CA . VAL A 1 209 ? -18.376 -12.419 8.539 1.00 74.81 209 VAL A CA 1
ATOM 1665 C C . VAL A 1 209 ? -17.024 -11.727 8.415 1.00 74.81 209 VAL A C 1
ATOM 1667 O O . VAL A 1 209 ? -16.547 -11.479 7.308 1.00 74.81 209 VAL A O 1
ATOM 1670 N N . ALA A 1 210 ? -16.414 -11.388 9.550 1.00 72.69 210 ALA A N 1
ATOM 1671 C CA . ALA A 1 210 ? -15.071 -10.827 9.618 1.00 72.69 210 ALA A CA 1
ATOM 1672 C C . ALA A 1 210 ? -14.524 -10.935 11.038 1.00 72.69 210 ALA A C 1
ATOM 1674 O O . ALA A 1 210 ? -15.272 -10.835 12.006 1.00 72.69 210 ALA A O 1
ATOM 1675 N N . THR A 1 211 ? -13.205 -11.030 11.168 1.00 72.00 211 THR A N 1
ATOM 1676 C CA . THR A 1 211 ? -12.530 -10.868 12.457 1.00 72.00 211 THR A CA 1
ATOM 1677 C C . THR A 1 211 ? -11.605 -9.672 12.431 1.00 72.00 211 THR A C 1
ATOM 1679 O O . THR A 1 211 ? -10.986 -9.385 11.407 1.00 72.00 211 THR A O 1
ATOM 1682 N N . VAL A 1 212 ? -11.432 -9.033 13.579 1.00 68.44 212 VAL A N 1
ATOM 1683 C CA . VAL A 1 212 ? -10.427 -7.997 13.773 1.00 68.44 212 VAL A CA 1
ATOM 1684 C C . VAL A 1 212 ? -9.756 -8.202 15.122 1.00 68.44 212 VAL A C 1
ATOM 1686 O O . VAL A 1 212 ? -10.424 -8.345 16.128 1.00 68.44 212 VAL A O 1
ATOM 1689 N N . LYS A 1 213 ? -8.434 -8.194 15.199 1.00 70.75 213 LYS A N 1
ATOM 1690 C CA . LYS A 1 213 ? -7.717 -7.960 16.450 1.00 70.75 213 LYS A CA 1
ATOM 1691 C C . LYS A 1 213 ? -7.249 -6.511 16.480 1.00 70.75 213 LYS A C 1
ATOM 1693 O O . LYS A 1 213 ? -6.904 -5.951 15.440 1.00 70.75 213 LYS A O 1
ATOM 1698 N N . LEU A 1 214 ? -7.197 -5.913 17.667 1.00 65.75 214 LEU A N 1
ATOM 1699 C CA . LEU A 1 214 ? -6.419 -4.693 17.858 1.00 65.75 214 LEU A CA 1
ATOM 1700 C C . LEU A 1 214 ? -4.987 -4.953 17.378 1.00 65.75 214 LEU A C 1
ATOM 1702 O O . LEU A 1 214 ? -4.248 -5.725 17.989 1.00 65.75 214 LEU A O 1
ATOM 1706 N N . ALA A 1 215 ? -4.619 -4.351 16.249 1.00 54.66 215 ALA A N 1
ATOM 1707 C CA . ALA A 1 215 ? -3.256 -4.426 15.758 1.00 54.66 215 ALA A CA 1
ATOM 1708 C C . ALA A 1 215 ? -2.338 -3.744 16.777 1.00 54.66 215 ALA A C 1
ATOM 1710 O O . ALA A 1 215 ? -2.660 -2.654 17.266 1.00 54.66 215 ALA A O 1
ATOM 1711 N N . ASN A 1 216 ? -1.183 -4.355 17.059 1.00 51.72 216 ASN A N 1
ATOM 1712 C CA . ASN A 1 216 ? -0.100 -3.631 17.711 1.00 51.72 216 ASN A CA 1
ATOM 1713 C C . ASN A 1 216 ? 0.129 -2.349 16.903 1.00 51.72 216 ASN A C 1
ATOM 1715 O O . ASN A 1 216 ? 0.267 -2.388 15.680 1.00 51.72 216 ASN A O 1
ATOM 1719 N N . LEU A 1 217 ? 0.116 -1.201 17.578 1.00 55.00 217 LEU A N 1
ATOM 1720 C CA . LEU A 1 217 ? 0.268 0.119 16.960 1.00 55.00 217 LEU A CA 1
ATOM 1721 C C . LEU A 1 217 ? 1.704 0.365 16.457 1.00 55.00 217 LEU A C 1
ATOM 1723 O O . LEU A 1 217 ? 2.127 1.512 16.365 1.00 55.00 217 LEU A O 1
ATOM 1727 N N . THR A 1 218 ? 2.459 -0.690 16.147 1.00 61.34 218 THR A N 1
ATOM 1728 C CA . THR A 1 218 ? 3.786 -0.590 15.549 1.00 61.34 218 THR A CA 1
ATOM 1729 C C . THR A 1 218 ? 3.651 0.033 14.168 1.00 61.34 218 THR A C 1
ATOM 1731 O O . THR A 1 218 ? 2.895 -0.457 13.326 1.00 61.34 218 THR A O 1
ATOM 1734 N N . ARG A 1 219 ? 4.362 1.139 13.963 1.00 72.19 219 ARG A N 1
ATOM 1735 C CA . ARG A 1 219 ? 4.411 1.890 12.711 1.00 72.19 219 ARG A CA 1
ATOM 1736 C C . ARG A 1 219 ? 5.836 1.850 12.136 1.00 72.19 219 ARG A C 1
ATOM 1738 O O . ARG A 1 219 ? 6.789 1.703 12.904 1.00 72.19 219 ARG A O 1
ATOM 1745 N N . PRO A 1 220 ? 6.006 1.971 10.809 1.00 75.44 220 PRO A N 1
ATOM 1746 C CA . PRO A 1 220 ? 4.962 2.145 9.795 1.00 75.44 220 PRO A CA 1
ATOM 1747 C C . PRO A 1 220 ? 4.163 0.863 9.519 1.00 75.44 220 PRO A C 1
ATOM 1749 O O . PRO A 1 220 ? 4.617 -0.248 9.789 1.00 75.44 220 PRO A O 1
ATOM 1752 N N . ARG A 1 221 ? 2.951 1.048 8.999 1.00 68.94 221 ARG A N 1
ATOM 1753 C CA . ARG A 1 221 ? 1.973 0.002 8.659 1.00 68.94 221 ARG A CA 1
ATOM 1754 C C . ARG A 1 221 ? 1.125 0.332 7.427 1.00 68.94 221 ARG A C 1
ATOM 1756 O O . ARG A 1 221 ? 0.411 -0.537 6.942 1.00 68.94 221 ARG A O 1
ATOM 1763 N N . ILE A 1 222 ? 1.169 1.568 6.923 1.00 68.75 222 ILE A N 1
ATOM 1764 C CA . ILE A 1 222 ? 0.557 1.944 5.642 1.00 68.75 222 ILE A CA 1
ATOM 1765 C C . ILE A 1 222 ? 1.623 1.809 4.554 1.00 68.75 222 ILE A C 1
ATOM 1767 O O . ILE A 1 222 ? 2.564 2.594 4.551 1.00 68.75 222 ILE A O 1
ATOM 1771 N N . VAL A 1 223 ? 1.487 0.861 3.618 1.00 68.81 223 VAL A N 1
ATOM 1772 C CA . VAL A 1 223 ? 2.389 0.620 2.459 1.00 68.81 223 VAL A CA 1
ATOM 1773 C C . VAL A 1 223 ? 3.827 0.178 2.805 1.00 68.81 223 VAL A C 1
ATOM 1775 O O . VAL A 1 223 ? 4.406 -0.650 2.102 1.00 68.81 223 VAL A O 1
ATOM 1778 N N . LEU A 1 224 ? 4.417 0.666 3.895 1.00 71.31 224 LEU A N 1
ATOM 1779 C CA . LEU A 1 224 ? 5.731 0.253 4.381 1.00 71.31 224 LEU A CA 1
ATOM 1780 C C . LEU A 1 224 ? 5.582 -0.711 5.552 1.00 71.31 224 LEU A C 1
ATOM 1782 O O . LEU A 1 224 ? 5.033 -0.359 6.594 1.00 71.31 224 LEU A O 1
ATOM 1786 N N . THR A 1 225 ? 6.127 -1.910 5.380 1.00 71.31 225 THR A N 1
ATOM 1787 C CA . THR A 1 225 ? 6.342 -2.888 6.449 1.00 71.31 225 THR A CA 1
ATOM 1788 C C . THR A 1 225 ? 7.815 -2.865 6.880 1.00 71.31 225 THR A C 1
ATOM 1790 O O . THR A 1 225 ? 8.667 -2.367 6.132 1.00 71.31 225 THR A O 1
ATOM 1793 N N . PRO A 1 226 ? 8.177 -3.437 8.045 1.00 71.69 226 PRO A N 1
ATOM 1794 C CA . PRO A 1 226 ? 9.581 -3.630 8.415 1.00 71.69 226 PRO A CA 1
ATOM 1795 C C . PRO A 1 226 ? 10.400 -4.360 7.337 1.00 71.69 226 PRO A C 1
ATOM 1797 O O . PRO A 1 226 ? 11.549 -3.998 7.089 1.00 71.69 226 PRO A O 1
ATOM 1800 N N . THR A 1 227 ? 9.794 -5.326 6.638 1.00 72.69 227 THR A N 1
ATOM 1801 C CA . THR A 1 227 ? 10.417 -6.046 5.517 1.00 72.69 227 THR A CA 1
ATOM 1802 C C . THR A 1 227 ? 10.733 -5.112 4.348 1.00 72.69 227 THR A C 1
ATOM 1804 O O . THR A 1 227 ? 11.863 -5.117 3.858 1.00 72.69 227 THR A O 1
ATOM 1807 N N . HIS A 1 228 ? 9.787 -4.253 3.941 1.00 78.31 228 HIS A N 1
ATOM 1808 C CA . HIS A 1 228 ? 10.019 -3.259 2.881 1.00 78.31 228 HIS A CA 1
ATOM 1809 C C . HIS A 1 228 ? 11.144 -2.293 3.259 1.00 78.31 228 HIS A C 1
ATOM 1811 O O . HIS A 1 228 ? 12.008 -1.993 2.439 1.00 78.31 228 HIS A O 1
ATOM 1817 N N . LEU A 1 229 ? 11.173 -1.839 4.515 1.00 82.19 229 LEU A N 1
ATOM 1818 C CA . LEU A 1 229 ? 12.221 -0.940 4.995 1.00 82.19 229 LEU A CA 1
ATOM 1819 C C . LEU A 1 229 ? 13.604 -1.583 4.971 1.00 82.19 229 LEU A C 1
ATOM 1821 O O . LEU A 1 229 ? 14.565 -0.929 4.572 1.00 82.19 229 LEU A O 1
ATOM 1825 N N . ASN A 1 230 ? 13.714 -2.844 5.384 1.00 82.50 230 ASN A N 1
ATOM 1826 C CA . ASN A 1 230 ? 14.985 -3.559 5.350 1.00 82.50 230 ASN A CA 1
ATOM 1827 C C . ASN A 1 230 ? 15.473 -3.748 3.911 1.00 82.50 230 ASN A C 1
ATOM 1829 O O . ASN A 1 230 ? 16.641 -3.481 3.641 1.00 82.50 230 ASN A O 1
ATOM 1833 N N . PHE A 1 231 ? 14.574 -4.094 2.984 1.00 83.19 231 PHE A N 1
ATOM 1834 C CA . PHE A 1 231 ? 14.898 -4.174 1.560 1.00 83.19 231 PHE A CA 1
ATOM 1835 C C . PHE A 1 231 ? 15.388 -2.829 1.007 1.00 83.19 231 PHE A C 1
ATOM 1837 O O . PHE A 1 231 ? 16.444 -2.767 0.381 1.00 83.19 231 PHE A O 1
ATOM 1844 N N . ILE A 1 232 ? 14.673 -1.732 1.284 1.00 86.31 232 ILE A N 1
ATOM 1845 C CA . ILE A 1 232 ? 15.082 -0.388 0.849 1.00 86.31 232 ILE A CA 1
ATOM 1846 C C . ILE A 1 232 ? 16.470 -0.046 1.404 1.00 86.31 232 ILE A C 1
ATOM 1848 O O . ILE A 1 232 ? 17.337 0.377 0.643 1.00 86.31 232 ILE A O 1
ATOM 1852 N N . ARG A 1 233 ? 16.706 -0.266 2.704 1.00 89.81 233 ARG A N 1
ATOM 1853 C CA . ARG A 1 233 ? 18.002 0.002 3.353 1.00 89.81 233 ARG A CA 1
ATOM 1854 C C . ARG A 1 233 ? 19.138 -0.816 2.747 1.00 89.81 233 ARG A C 1
ATOM 1856 O O . ARG A 1 233 ? 20.213 -0.277 2.508 1.00 89.81 233 ARG A O 1
ATOM 1863 N N . GLU A 1 234 ? 18.903 -2.092 2.465 1.00 89.56 234 GLU A N 1
ATOM 1864 C CA . GLU A 1 234 ? 19.879 -2.936 1.777 1.00 89.56 234 GLU A CA 1
ATOM 1865 C C . GLU A 1 234 ? 20.219 -2.362 0.391 1.00 89.56 234 GLU A C 1
ATOM 1867 O O . GLU A 1 234 ? 21.394 -2.254 0.039 1.00 89.56 234 GLU A O 1
ATOM 1872 N N . LYS A 1 235 ? 19.208 -1.932 -0.376 1.00 85.19 235 LYS A N 1
ATOM 1873 C CA . LYS A 1 235 ? 19.404 -1.428 -1.743 1.00 85.19 235 LYS A CA 1
ATOM 1874 C C . LYS A 1 235 ? 20.064 -0.058 -1.822 1.00 85.19 235 LYS A C 1
ATOM 1876 O O . LYS A 1 235 ? 20.878 0.142 -2.714 1.00 85.19 235 LYS A O 1
ATOM 1881 N N . ILE A 1 236 ? 19.787 0.869 -0.907 1.00 90.94 236 ILE A N 1
ATOM 1882 C CA . ILE A 1 236 ? 20.458 2.186 -0.903 1.00 90.94 236 ILE A CA 1
ATOM 1883 C C . ILE A 1 236 ? 21.929 2.105 -0.458 1.00 90.94 236 ILE A C 1
ATOM 1885 O O . ILE A 1 236 ? 22.728 2.982 -0.798 1.00 90.94 236 ILE A O 1
ATOM 1889 N N . ASN A 1 237 ? 22.288 1.054 0.287 1.00 88.81 237 ASN A N 1
ATOM 1890 C CA . ASN A 1 237 ? 23.665 0.791 0.706 1.00 88.81 237 ASN A CA 1
ATOM 1891 C C . ASN A 1 237 ? 24.516 0.181 -0.420 1.00 88.81 237 ASN A C 1
ATOM 1893 O O . ASN A 1 237 ? 25.742 0.245 -0.358 1.00 88.81 237 ASN A O 1
ATOM 1897 N N . GLN A 1 238 ? 23.886 -0.379 -1.455 1.00 86.56 238 GLN A N 1
ATOM 1898 C CA . GLN A 1 238 ? 24.557 -0.849 -2.668 1.00 86.56 238 GLN A CA 1
ATOM 1899 C C . GLN A 1 238 ? 24.748 0.330 -3.637 1.00 86.56 238 GLN A C 1
ATOM 1901 O O . GLN A 1 238 ? 23.867 1.180 -3.781 1.00 86.56 238 GLN A O 1
ATOM 1906 N N . SER A 1 239 ? 25.902 0.412 -4.308 1.00 80.81 239 SER A N 1
ATOM 1907 C CA . SER A 1 239 ? 26.099 1.396 -5.377 1.00 80.81 239 SER A CA 1
ATOM 1908 C C . SER A 1 239 ? 25.179 1.080 -6.561 1.00 80.81 239 SER A C 1
ATOM 1910 O O . SER A 1 239 ? 24.964 -0.081 -6.908 1.00 80.81 239 SER A O 1
ATOM 1912 N N . GLY A 1 240 ? 24.616 2.120 -7.179 1.00 84.00 240 GLY A N 1
ATOM 1913 C CA . GLY A 1 240 ? 23.740 1.994 -8.342 1.00 84.00 240 GLY A CA 1
ATOM 1914 C C . GLY A 1 240 ? 22.473 2.837 -8.237 1.00 84.00 240 GLY A C 1
ATOM 1915 O O . GLY A 1 240 ? 22.362 3.739 -7.403 1.00 84.00 240 GLY A O 1
ATOM 1916 N N . HIS A 1 241 ? 21.498 2.514 -9.085 1.00 79.31 241 HIS A N 1
ATOM 1917 C CA . HIS A 1 241 ? 20.313 3.342 -9.311 1.00 79.31 241 HIS A CA 1
ATOM 1918 C C . HIS A 1 241 ? 19.499 3.635 -8.039 1.00 79.31 241 HIS A C 1
ATOM 1920 O O . HIS A 1 241 ? 19.067 4.763 -7.826 1.00 79.31 241 HIS A O 1
ATOM 1926 N N . ALA A 1 242 ? 19.332 2.654 -7.144 1.00 78.81 242 ALA A N 1
ATOM 1927 C CA . ALA A 1 242 ? 18.593 2.853 -5.893 1.00 78.81 242 ALA A CA 1
ATOM 1928 C C . ALA A 1 242 ? 19.241 3.925 -4.994 1.00 78.81 242 ALA A C 1
ATOM 1930 O O . ALA A 1 242 ? 18.541 4.756 -4.413 1.00 78.81 242 ALA A O 1
ATOM 1931 N N . GLN A 1 243 ? 20.575 3.951 -4.919 1.00 88.62 243 GLN A N 1
ATOM 1932 C CA . GLN A 1 243 ? 21.305 4.973 -4.174 1.00 88.62 243 GLN A CA 1
ATOM 1933 C C . GLN A 1 243 ? 21.223 6.349 -4.856 1.00 88.62 243 GLN A C 1
ATOM 1935 O O . GLN A 1 243 ? 21.121 7.366 -4.170 1.00 88.62 243 GLN A O 1
ATOM 1940 N N . GLU A 1 244 ? 21.250 6.403 -6.188 1.00 84.50 244 GLU A N 1
ATOM 1941 C CA . GLU A 1 244 ? 21.084 7.649 -6.950 1.00 84.50 244 GLU A CA 1
ATOM 1942 C C . GLU A 1 244 ? 19.696 8.260 -6.743 1.00 84.50 244 GLU A C 1
ATOM 1944 O O . GLU A 1 244 ? 19.592 9.444 -6.423 1.00 84.50 244 GLU A O 1
ATOM 1949 N N . VAL A 1 245 ? 18.639 7.446 -6.841 1.00 83.00 245 VAL A N 1
ATOM 1950 C CA . VAL A 1 245 ? 17.255 7.864 -6.569 1.00 83.00 245 VAL A CA 1
ATOM 1951 C C . VAL A 1 245 ? 17.117 8.345 -5.127 1.00 83.00 245 VAL A C 1
ATOM 1953 O O . VAL A 1 245 ? 16.514 9.388 -4.883 1.00 83.00 245 VAL A O 1
ATOM 1956 N N . PHE A 1 246 ? 17.726 7.645 -4.168 1.00 90.44 246 PHE A N 1
ATOM 1957 C CA . PHE A 1 246 ? 17.716 8.064 -2.768 1.00 90.44 246 PHE A CA 1
ATOM 1958 C C . PHE A 1 246 ? 18.417 9.417 -2.558 1.00 90.44 246 PHE A C 1
ATOM 1960 O O . PHE A 1 246 ? 17.863 10.307 -1.915 1.00 90.44 246 PHE A O 1
ATOM 1967 N N . LYS A 1 247 ? 19.596 9.629 -3.157 1.00 90.81 247 LYS A N 1
ATOM 1968 C CA . LYS A 1 247 ? 20.302 10.925 -3.123 1.00 90.81 247 LYS A CA 1
ATOM 1969 C C . LYS A 1 247 ? 19.492 12.039 -3.797 1.00 90.81 247 LYS A C 1
ATOM 1971 O O . LYS A 1 247 ? 19.454 13.161 -3.291 1.00 90.81 247 LYS A O 1
ATOM 1976 N N . ALA A 1 248 ? 18.829 11.739 -4.913 1.00 86.19 248 ALA A N 1
ATOM 1977 C CA . ALA A 1 248 ? 17.956 12.682 -5.605 1.00 86.19 248 ALA A CA 1
ATOM 1978 C C . ALA A 1 248 ? 16.739 13.068 -4.750 1.00 86.19 248 ALA A C 1
ATOM 1980 O O . ALA A 1 248 ? 16.406 14.250 -4.687 1.00 86.19 248 ALA A O 1
ATOM 1981 N N . LEU A 1 249 ? 16.141 12.108 -4.038 1.00 87.94 249 LEU A N 1
ATOM 1982 C CA . LEU A 1 249 ? 15.037 12.339 -3.103 1.00 87.94 249 LEU A CA 1
ATOM 1983 C C . LEU A 1 249 ? 15.452 13.245 -1.936 1.00 87.94 249 LEU A C 1
ATOM 1985 O O . LEU A 1 249 ? 14.736 14.179 -1.579 1.00 87.94 249 LEU A O 1
ATOM 1989 N N . ILE A 1 250 ? 16.635 13.010 -1.360 1.00 91.44 250 ILE A N 1
ATOM 1990 C CA . ILE A 1 250 ? 17.192 13.891 -0.323 1.00 91.44 250 ILE A CA 1
ATOM 1991 C C . ILE A 1 250 ? 17.306 15.320 -0.863 1.00 91.44 250 ILE A C 1
ATOM 1993 O O . ILE A 1 250 ? 16.830 16.270 -0.242 1.00 91.44 250 ILE A O 1
ATOM 1997 N N . LYS A 1 251 ? 17.895 15.479 -2.054 1.00 87.75 251 LYS A N 1
ATOM 1998 C CA . LYS A 1 251 ? 18.052 16.790 -2.690 1.00 87.75 251 LYS A CA 1
ATOM 1999 C C . LYS A 1 251 ? 16.701 17.458 -2.958 1.00 87.75 251 LYS A C 1
ATOM 2001 O O . LYS A 1 251 ? 16.565 18.650 -2.687 1.00 87.75 251 LYS A O 1
ATOM 2006 N N . SER A 1 252 ? 15.707 16.713 -3.451 1.00 83.88 252 SER A N 1
ATOM 2007 C CA . SER A 1 252 ? 14.397 17.271 -3.795 1.00 83.88 252 SER A CA 1
ATOM 2008 C C . SER A 1 252 ? 13.682 17.853 -2.579 1.00 83.88 252 SER A C 1
ATOM 2010 O O . SER A 1 252 ? 13.091 18.925 -2.700 1.00 83.88 252 SER A O 1
ATOM 2012 N N . ILE A 1 253 ? 13.797 17.213 -1.408 1.00 85.50 253 ILE A N 1
ATOM 2013 C CA . ILE A 1 253 ? 13.215 17.714 -0.154 1.00 85.50 253 ILE A CA 1
ATOM 2014 C C . ILE A 1 253 ? 13.777 19.085 0.232 1.00 85.50 253 ILE A C 1
ATOM 2016 O O . ILE A 1 253 ? 13.006 19.974 0.584 1.00 85.50 253 ILE A O 1
ATOM 2020 N N . TYR A 1 254 ? 15.089 19.300 0.109 1.00 78.50 254 TYR A N 1
ATOM 2021 C CA . TYR A 1 254 ? 15.701 20.590 0.452 1.00 78.50 254 TYR A CA 1
ATOM 2022 C C . TYR A 1 254 ? 15.443 21.692 -0.579 1.00 78.50 254 TYR A C 1
ATOM 2024 O O . TYR A 1 254 ? 15.481 22.874 -0.247 1.00 78.50 254 TYR A O 1
ATOM 2032 N N . THR A 1 255 ? 15.181 21.325 -1.833 1.00 74.94 255 THR A N 1
ATOM 2033 C CA . THR A 1 255 ? 14.871 22.292 -2.898 1.00 74.94 255 THR A CA 1
ATOM 2034 C C . THR A 1 255 ? 13.384 22.599 -3.033 1.00 74.94 255 THR A C 1
ATOM 2036 O O . THR A 1 255 ? 13.018 23.483 -3.809 1.00 74.94 255 THR A O 1
ATOM 2039 N N . TYR A 1 256 ? 12.522 21.865 -2.323 1.00 69.50 256 TYR A N 1
ATOM 2040 C CA . TYR A 1 256 ? 11.082 22.007 -2.464 1.00 69.50 256 TYR A CA 1
ATOM 2041 C C . TYR A 1 256 ? 10.635 23.407 -2.041 1.00 69.50 256 TYR A C 1
ATOM 2043 O O . TYR A 1 256 ? 10.842 23.828 -0.902 1.00 69.50 256 TYR A O 1
ATOM 2051 N N . LYS A 1 257 ? 9.987 24.120 -2.968 1.00 63.62 257 LYS A N 1
ATOM 2052 C CA . LYS A 1 257 ? 9.354 25.404 -2.689 1.00 63.62 257 LYS A CA 1
ATOM 2053 C C . LYS A 1 257 ? 7.841 25.211 -2.554 1.00 63.62 257 LYS A C 1
ATOM 2055 O O . LYS A 1 257 ? 7.217 24.744 -3.504 1.00 63.62 257 LYS A O 1
ATOM 2060 N N . PRO A 1 258 ? 7.262 25.588 -1.404 1.00 56.41 258 PRO A N 1
ATOM 2061 C CA . PRO A 1 258 ? 5.831 25.809 -1.233 1.00 56.41 258 PRO A CA 1
ATOM 2062 C C . PRO A 1 258 ? 5.222 26.573 -2.424 1.00 56.41 258 PRO A C 1
ATOM 2064 O O . PRO A 1 258 ? 5.582 27.727 -2.643 1.00 56.41 258 PRO A O 1
ATOM 2067 N N . ASP A 1 259 ? 4.311 25.971 -3.190 1.00 55.09 259 ASP A N 1
ATOM 2068 C CA . ASP A 1 259 ? 3.424 26.706 -4.102 1.00 55.09 259 ASP A CA 1
ATOM 2069 C C . ASP A 1 259 ? 1.970 26.582 -3.622 1.00 55.09 259 ASP A C 1
ATOM 2071 O O . ASP A 1 259 ? 1.645 25.703 -2.834 1.00 55.09 259 ASP A O 1
ATOM 2075 N N . ASN A 1 260 ? 1.065 27.473 -4.027 1.00 51.19 260 ASN A N 1
ATOM 2076 C CA . ASN A 1 260 ? -0.331 27.466 -3.548 1.00 51.19 260 ASN A CA 1
ATOM 2077 C C . ASN A 1 260 ? -1.172 26.286 -4.090 1.00 51.19 260 ASN A C 1
ATOM 2079 O O . ASN A 1 260 ? -2.401 26.316 -4.024 1.00 51.19 260 ASN A O 1
ATOM 2083 N N . SER A 1 261 ? -0.542 25.256 -4.659 1.00 52.03 261 SER A N 1
ATOM 2084 C CA . SER A 1 261 ? -1.222 24.085 -5.198 1.00 52.03 261 SER A CA 1
ATOM 2085 C C . SER A 1 261 ? -1.215 22.926 -4.187 1.00 52.03 261 SER A C 1
ATOM 2087 O O . SER A 1 261 ? -0.456 22.906 -3.221 1.00 52.03 261 SER A O 1
ATOM 2089 N N . PHE A 1 262 ? -2.085 21.933 -4.382 1.00 53.06 262 PHE A N 1
ATOM 2090 C CA . PHE A 1 262 ? -2.262 20.739 -3.531 1.00 53.06 262 PHE A CA 1
ATOM 2091 C C . PHE A 1 262 ? -1.005 19.830 -3.403 1.00 53.06 262 PHE A C 1
ATOM 2093 O O . PHE A 1 262 ? -1.098 18.690 -2.942 1.00 53.06 262 PHE A O 1
ATOM 2100 N N . ASN A 1 263 ? 0.175 20.312 -3.800 1.00 60.34 263 ASN A N 1
ATOM 2101 C CA . ASN A 1 263 ? 1.424 19.568 -3.908 1.00 60.34 263 ASN A CA 1
ATOM 2102 C C . ASN A 1 263 ? 2.145 19.321 -2.576 1.00 60.34 263 ASN A C 1
ATOM 2104 O O . ASN A 1 263 ? 3.007 18.451 -2.533 1.00 60.34 263 ASN A O 1
ATOM 2108 N N . TYR A 1 264 ? 1.775 19.978 -1.471 1.00 66.25 264 TYR A N 1
ATOM 2109 C CA . TYR A 1 264 ? 2.462 19.791 -0.180 1.00 66.25 264 TYR A CA 1
ATOM 2110 C C . TYR A 1 264 ? 2.332 18.381 0.413 1.00 66.25 264 TYR A C 1
ATOM 2112 O O . TYR A 1 264 ? 3.034 18.043 1.366 1.00 66.25 264 TYR A O 1
ATOM 2120 N N . CYS A 1 265 ? 1.411 17.554 -0.077 1.00 75.75 265 CYS A N 1
ATOM 2121 C CA . CYS A 1 265 ? 1.240 16.186 0.408 1.00 75.75 265 CYS A CA 1
ATOM 2122 C C . CYS A 1 265 ? 2.399 15.257 0.003 1.00 75.75 265 CYS A C 1
ATOM 2124 O O . CYS A 1 265 ? 2.750 14.362 0.771 1.00 75.75 265 CYS A O 1
ATOM 2126 N N . TRP A 1 266 ? 3.038 15.498 -1.147 1.00 81.75 266 TRP A N 1
ATOM 2127 C CA . TRP A 1 266 ? 4.158 14.681 -1.621 1.00 81.75 266 TRP A CA 1
ATOM 2128 C C . TRP A 1 266 ? 5.452 14.917 -0.831 1.00 81.75 266 TRP A C 1
ATOM 2130 O O . TRP A 1 266 ? 6.001 13.936 -0.341 1.00 81.75 266 TRP A O 1
ATOM 2140 N N . PRO A 1 267 ? 5.892 16.164 -0.564 1.00 84.56 267 PRO A N 1
ATOM 2141 C CA . PRO A 1 267 ? 7.019 16.422 0.333 1.00 84.56 267 PRO A CA 1
ATOM 2142 C C . PRO A 1 267 ? 6.797 15.885 1.740 1.00 84.56 267 PRO A C 1
ATOM 2144 O O . PRO A 1 267 ? 7.735 15.385 2.347 1.00 84.56 267 PRO A O 1
ATOM 2147 N N . ALA A 1 268 ? 5.565 15.959 2.259 1.00 89.50 268 ALA A N 1
ATOM 2148 C CA . ALA A 1 268 ? 5.239 15.369 3.554 1.00 89.50 268 ALA A CA 1
ATOM 2149 C C . ALA A 1 268 ? 5.501 13.855 3.556 1.00 89.50 268 ALA A C 1
ATOM 2151 O O . ALA A 1 268 ? 6.175 13.343 4.449 1.00 89.50 268 ALA A O 1
ATOM 2152 N N . ARG A 1 269 ? 4.992 13.150 2.537 1.00 90.19 269 ARG A N 1
ATOM 2153 C CA . ARG A 1 269 ? 5.193 11.707 2.348 1.00 90.19 269 ARG A CA 1
ATOM 2154 C C . ARG A 1 269 ? 6.673 11.368 2.193 1.00 90.19 269 ARG A C 1
ATOM 2156 O O . ARG A 1 269 ? 7.175 10.474 2.868 1.00 90.19 269 ARG A O 1
ATOM 2163 N N . ASP A 1 270 ? 7.363 12.090 1.325 1.00 91.19 270 ASP A N 1
ATOM 2164 C CA . ASP A 1 270 ? 8.748 11.826 0.952 1.00 91.19 270 ASP A CA 1
ATOM 2165 C C . ASP A 1 270 ? 9.709 12.122 2.116 1.00 91.19 270 ASP A C 1
ATOM 2167 O O . ASP A 1 270 ? 10.592 11.318 2.408 1.00 91.19 270 ASP A O 1
ATOM 2171 N N . ALA A 1 271 ? 9.487 13.202 2.872 1.00 93.12 271 ALA A N 1
ATOM 2172 C CA . ALA A 1 271 ? 10.240 13.481 4.093 1.00 93.12 271 ALA A CA 1
ATOM 2173 C C . ALA A 1 271 ? 9.965 12.426 5.181 1.00 93.12 271 ALA A C 1
ATOM 2175 O O . ALA A 1 271 ? 10.891 11.943 5.829 1.00 93.12 271 ALA A O 1
ATOM 2176 N N . ALA A 1 272 ? 8.717 11.980 5.350 1.00 94.94 272 ALA A N 1
ATOM 2177 C CA . ALA A 1 272 ? 8.410 10.908 6.295 1.00 94.94 272 ALA A CA 1
ATOM 2178 C C . ALA A 1 272 ? 9.056 9.564 5.896 1.00 94.94 272 ALA A C 1
ATOM 2180 O O . ALA A 1 272 ? 9.500 8.810 6.767 1.00 94.94 272 ALA A O 1
ATOM 2181 N N . LEU A 1 273 ? 9.169 9.276 4.593 1.00 94.00 273 LEU A N 1
ATOM 2182 C CA . LEU A 1 273 ? 9.920 8.126 4.081 1.00 94.00 273 LEU A CA 1
ATOM 2183 C C . LEU A 1 273 ? 11.405 8.242 4.440 1.00 94.00 273 LEU A C 1
ATOM 2185 O O . LEU A 1 273 ? 11.968 7.288 4.977 1.00 94.00 273 LEU A O 1
ATOM 2189 N N . LEU A 1 274 ? 12.020 9.408 4.205 1.00 95.00 274 LEU A N 1
ATOM 2190 C CA . LEU A 1 274 ? 13.414 9.662 4.579 1.00 95.00 274 LEU A CA 1
ATOM 2191 C C . LEU A 1 274 ? 13.629 9.460 6.082 1.00 95.00 274 LEU A C 1
ATOM 2193 O O . LEU A 1 274 ? 14.520 8.700 6.448 1.00 95.00 274 LEU A O 1
ATOM 2197 N N . TYR A 1 275 ? 12.771 10.021 6.943 1.00 95.94 275 TYR A N 1
ATOM 2198 C CA . TYR A 1 275 ? 12.810 9.762 8.389 1.00 95.94 275 TYR A CA 1
ATOM 2199 C C . TYR A 1 275 ? 12.726 8.266 8.707 1.00 95.94 275 TYR A C 1
ATOM 2201 O O . TYR A 1 275 ? 13.471 7.752 9.536 1.00 95.94 275 TYR A O 1
ATOM 2209 N N . THR A 1 276 ? 11.834 7.533 8.047 1.00 93.31 276 THR A N 1
ATOM 2210 C CA . THR A 1 276 ? 11.655 6.104 8.329 1.00 93.31 276 THR A CA 1
ATOM 2211 C C . THR A 1 276 ? 12.895 5.295 7.942 1.00 93.31 276 THR A C 1
ATOM 2213 O O . THR A 1 276 ? 13.281 4.360 8.650 1.00 93.31 276 THR A O 1
ATOM 2216 N N . ILE A 1 277 ? 13.557 5.672 6.846 1.00 93.56 277 ILE A N 1
ATOM 2217 C CA . ILE A 1 277 ? 14.789 5.040 6.372 1.00 93.56 277 ILE A CA 1
ATOM 2218 C C . ILE A 1 277 ? 15.969 5.388 7.289 1.00 93.56 277 ILE A C 1
ATOM 2220 O O . ILE A 1 277 ? 16.636 4.463 7.757 1.00 93.56 277 ILE A O 1
ATOM 2224 N N . THR A 1 278 ? 16.203 6.679 7.559 1.00 93.44 278 THR A N 1
ATOM 2225 C CA . THR A 1 278 ? 17.429 7.207 8.195 1.00 93.44 278 THR A CA 1
ATOM 2226 C C . THR A 1 278 ? 17.329 7.408 9.703 1.00 93.44 278 THR A C 1
ATOM 2228 O O . THR A 1 278 ? 18.353 7.475 10.373 1.00 93.44 278 THR A O 1
ATOM 2231 N N . ARG A 1 279 ? 16.110 7.521 10.239 1.00 93.69 279 ARG A N 1
ATOM 2232 C CA . ARG A 1 279 ? 15.797 7.960 11.611 1.00 93.69 279 ARG A CA 1
ATOM 2233 C C . ARG A 1 279 ? 16.267 9.379 11.959 1.00 93.69 279 ARG A C 1
ATOM 2235 O O . ARG A 1 279 ? 16.242 9.746 13.129 1.00 93.69 279 ARG A O 1
ATOM 2242 N N . ASP A 1 280 ? 16.614 10.200 10.967 1.00 95.62 280 ASP A N 1
ATOM 2243 C CA . ASP A 1 280 ? 16.951 11.613 11.178 1.00 95.62 280 ASP A CA 1
ATOM 2244 C C . ASP A 1 280 ? 15.683 12.446 11.429 1.00 95.62 280 ASP A C 1
ATOM 2246 O O . ASP A 1 280 ? 14.800 12.569 10.572 1.00 95.62 280 ASP A O 1
ATOM 2250 N N . ILE A 1 281 ? 15.610 13.028 12.628 1.00 95.81 281 ILE A N 1
ATOM 2251 C CA . ILE A 1 281 ? 14.461 13.790 13.120 1.00 95.81 281 ILE A CA 1
ATOM 2252 C C . ILE A 1 281 ? 14.156 15.036 12.280 1.00 95.81 281 ILE A C 1
ATOM 2254 O O . ILE A 1 281 ? 13.002 15.463 12.223 1.00 95.81 281 ILE A O 1
ATOM 2258 N N . ASN A 1 282 ? 15.145 15.590 11.572 1.00 94.19 282 ASN A N 1
ATOM 2259 C CA . ASN A 1 282 ? 14.942 16.754 10.711 1.00 94.19 282 ASN A CA 1
ATOM 2260 C C . ASN A 1 282 ? 13.927 16.456 9.604 1.00 94.19 282 ASN A C 1
ATOM 2262 O O . ASN A 1 282 ? 13.075 17.291 9.298 1.00 94.19 282 ASN A O 1
ATOM 2266 N N . TYR A 1 283 ? 13.945 15.242 9.049 1.00 95.50 283 TYR A N 1
ATOM 2267 C CA . TYR A 1 283 ? 12.968 14.846 8.038 1.00 95.50 283 TYR A CA 1
ATOM 2268 C C . TYR A 1 283 ? 11.560 14.679 8.615 1.00 95.50 283 TYR A C 1
ATOM 2270 O O . TYR A 1 283 ? 10.587 15.042 7.955 1.00 95.50 283 TYR A O 1
ATOM 2278 N N . ALA A 1 284 ? 11.425 14.210 9.858 1.00 95.31 284 ALA A N 1
ATOM 2279 C CA . ALA A 1 284 ? 10.125 14.185 10.524 1.00 95.31 284 ALA A CA 1
ATOM 2280 C C . ALA A 1 284 ? 9.598 15.604 10.776 1.00 95.31 284 ALA A C 1
ATOM 2282 O O . ALA A 1 284 ? 8.414 15.869 10.569 1.00 95.31 284 ALA A O 1
ATOM 2283 N N . HIS A 1 285 ? 10.472 16.542 11.148 1.00 92.69 285 HIS A N 1
ATOM 2284 C CA . HIS A 1 285 ? 10.093 17.944 11.294 1.00 92.69 285 HIS A CA 1
ATOM 2285 C C . HIS A 1 285 ? 9.604 18.549 9.967 1.00 92.69 285 HIS A C 1
ATOM 2287 O O . HIS A 1 285 ? 8.536 19.161 9.928 1.00 92.69 285 HIS A O 1
ATOM 2293 N N . ILE A 1 286 ? 10.315 18.305 8.860 1.00 91.88 286 ILE A N 1
ATOM 2294 C CA . ILE A 1 286 ? 9.887 18.728 7.516 1.00 91.88 286 ILE A CA 1
ATOM 2295 C C . ILE A 1 286 ? 8.532 18.106 7.153 1.00 91.88 286 ILE A C 1
ATOM 2297 O O . ILE A 1 286 ? 7.644 18.808 6.663 1.00 91.88 286 ILE A O 1
ATOM 2301 N N . ALA A 1 287 ? 8.339 16.814 7.439 1.00 92.62 287 ALA A N 1
ATOM 2302 C CA . ALA A 1 287 ? 7.068 16.136 7.205 1.00 92.62 287 ALA A CA 1
ATOM 2303 C C . ALA A 1 287 ? 5.920 16.795 7.984 1.00 92.62 287 ALA A C 1
ATOM 2305 O O . ALA A 1 287 ? 4.856 17.039 7.414 1.00 92.62 287 ALA A O 1
ATOM 2306 N N . TYR A 1 288 ? 6.141 17.145 9.257 1.00 92.12 288 TYR A N 1
ATOM 2307 C CA . TYR A 1 288 ? 5.160 17.857 10.077 1.00 92.12 288 TYR A CA 1
ATOM 2308 C C . TYR A 1 288 ? 4.797 19.227 9.491 1.00 92.12 288 TYR A C 1
ATOM 2310 O O . TYR A 1 288 ? 3.615 19.527 9.318 1.00 92.12 288 TYR A O 1
ATOM 2318 N N . LEU A 1 289 ? 5.797 20.044 9.139 1.00 88.94 289 LEU A N 1
ATOM 2319 C CA . LEU A 1 289 ? 5.570 21.369 8.556 1.00 88.94 289 LEU A CA 1
ATOM 2320 C C . LEU A 1 289 ? 4.779 21.281 7.245 1.00 88.94 289 LEU A C 1
ATOM 2322 O O . LEU A 1 289 ? 3.820 22.028 7.050 1.00 88.94 289 LEU A O 1
ATOM 2326 N N . ALA A 1 290 ? 5.127 20.327 6.378 1.00 87.12 290 ALA A N 1
ATOM 2327 C CA . ALA A 1 290 ? 4.413 20.091 5.129 1.00 87.12 290 ALA A CA 1
ATOM 2328 C C . ALA A 1 290 ? 2.968 19.616 5.373 1.00 87.12 290 ALA A C 1
ATOM 2330 O O . ALA A 1 290 ? 2.037 20.105 4.727 1.00 87.12 290 ALA A O 1
ATOM 2331 N N . LEU A 1 291 ? 2.740 18.711 6.333 1.00 87.12 291 LEU A N 1
ATOM 2332 C CA . LEU A 1 291 ? 1.392 18.285 6.723 1.00 87.12 291 LEU A CA 1
ATOM 2333 C C . LEU A 1 291 ? 0.550 19.450 7.251 1.00 87.12 291 LEU A C 1
ATOM 2335 O O . LEU A 1 291 ? -0.625 19.544 6.898 1.00 87.12 291 LEU A O 1
ATOM 2339 N N . ASN A 1 292 ? 1.141 20.340 8.048 1.00 84.81 292 ASN A N 1
ATOM 2340 C CA . ASN A 1 292 ? 0.443 21.494 8.605 1.00 84.81 292 ASN A CA 1
ATOM 2341 C C . ASN A 1 292 ? 0.105 22.539 7.526 1.00 84.81 292 ASN A C 1
ATOM 2343 O O . ASN A 1 292 ? -1.009 23.056 7.500 1.00 84.81 292 ASN A O 1
ATOM 2347 N N . ALA A 1 293 ? 1.014 22.786 6.578 1.00 79.06 293 ALA A N 1
ATOM 2348 C CA . ALA A 1 293 ? 0.779 23.697 5.456 1.00 79.06 293 ALA A CA 1
ATOM 2349 C C . ALA A 1 293 ? -0.382 23.243 4.548 1.00 79.06 293 ALA A C 1
ATOM 2351 O O . ALA A 1 293 ? -1.153 24.071 4.064 1.00 79.06 293 ALA A O 1
ATOM 2352 N N . ASN A 1 294 ? -0.574 21.928 4.367 1.00 71.69 294 ASN A N 1
ATOM 2353 C CA . ASN A 1 294 ? -1.699 21.391 3.584 1.00 71.69 294 ASN A CA 1
ATOM 2354 C C . ASN A 1 294 ? -3.082 21.743 4.161 1.00 71.69 294 ASN A C 1
ATOM 2356 O O . ASN A 1 294 ? -4.061 21.723 3.416 1.00 71.69 294 ASN A O 1
ATOM 2360 N N . ARG A 1 295 ? -3.186 22.043 5.463 1.00 70.94 295 ARG A N 1
ATOM 2361 C CA . ARG A 1 295 ? -4.477 22.217 6.154 1.00 70.94 295 ARG A CA 1
ATOM 2362 C C . ARG A 1 295 ? -5.279 23.416 5.650 1.00 70.94 295 ARG A C 1
ATOM 2364 O O . ARG A 1 295 ? -6.496 23.452 5.788 1.00 70.94 295 ARG A O 1
ATOM 2371 N N . ILE A 1 296 ? -4.602 24.402 5.067 1.00 60.22 296 ILE A N 1
ATOM 2372 C CA . ILE A 1 296 ? -5.196 25.678 4.645 1.00 60.22 296 ILE A CA 1
ATOM 2373 C C . ILE A 1 296 ? -5.914 25.549 3.284 1.00 60.22 296 ILE A C 1
ATOM 2375 O O . ILE A 1 296 ? -6.750 26.380 2.941 1.00 60.22 296 ILE A O 1
ATOM 2379 N N . ASN A 1 297 ? -5.679 24.467 2.530 1.00 57.62 297 ASN A N 1
ATOM 2380 C CA . ASN A 1 297 ? -6.124 24.343 1.136 1.00 57.62 297 ASN A CA 1
ATOM 2381 C C . ASN A 1 297 ? -7.409 23.513 0.932 1.00 57.62 297 ASN A C 1
ATOM 2383 O O . ASN A 1 297 ? -7.689 23.076 -0.184 1.00 57.62 297 ASN A O 1
ATOM 2387 N N . TYR A 1 298 ? -8.234 23.305 1.964 1.00 58.34 298 TYR A N 1
ATOM 2388 C CA . TYR A 1 298 ? -9.466 22.496 1.869 1.00 58.34 298 TYR A CA 1
ATOM 2389 C C . TYR A 1 298 ? -10.665 23.167 1.187 1.00 58.34 298 TYR A C 1
ATOM 2391 O O . TYR A 1 298 ? -11.810 22.765 1.406 1.00 58.34 298 TYR A O 1
ATOM 2399 N N . THR A 1 299 ? -10.447 24.160 0.328 1.00 54.53 299 THR A N 1
ATOM 2400 C CA . THR A 1 299 ? -11.537 24.759 -0.449 1.00 54.53 299 THR A CA 1
ATOM 2401 C C . THR A 1 299 ? -11.937 23.808 -1.576 1.00 54.53 299 THR A C 1
ATOM 2403 O O . THR A 1 299 ? -11.382 23.824 -2.676 1.00 54.53 299 THR A O 1
ATOM 2406 N N . ILE A 1 300 ? -12.890 22.923 -1.288 1.00 55.72 300 ILE A N 1
ATOM 2407 C CA . ILE A 1 300 ? -13.400 21.945 -2.248 1.00 55.72 300 ILE A CA 1
ATOM 2408 C C . ILE A 1 300 ? -14.447 22.622 -3.123 1.00 55.72 300 ILE A C 1
ATOM 2410 O O . ILE A 1 300 ? -15.597 22.797 -2.728 1.00 55.72 300 ILE A O 1
ATOM 2414 N N . TYR A 1 301 ? -14.041 22.987 -4.336 1.00 51.97 301 TYR A N 1
ATOM 2415 C CA . TYR A 1 301 ? -14.975 23.324 -5.404 1.00 51.97 301 TYR A CA 1
ATOM 2416 C C . TYR A 1 301 ? -15.596 22.030 -5.960 1.00 51.97 301 TYR A C 1
ATOM 2418 O O . TYR A 1 301 ? -14.913 21.013 -6.077 1.00 51.97 301 TYR A O 1
ATOM 2426 N N . ASP A 1 302 ? -16.879 22.069 -6.332 1.00 50.88 302 ASP A N 1
ATOM 2427 C CA . ASP A 1 302 ? -17.732 20.924 -6.723 1.00 50.88 302 ASP A CA 1
ATOM 2428 C C . ASP A 1 302 ? -17.353 20.244 -8.067 1.00 50.88 302 ASP A C 1
ATOM 2430 O O . ASP A 1 302 ? -18.189 19.706 -8.788 1.00 50.88 302 ASP A O 1
ATOM 2434 N N . LYS A 1 303 ? -16.073 20.269 -8.456 1.00 55.34 303 LYS A N 1
ATOM 2435 C CA . LYS A 1 303 ? -15.562 19.610 -9.666 1.00 55.34 303 LYS A CA 1
ATOM 2436 C C . LYS A 1 303 ? -15.041 18.212 -9.322 1.00 55.34 303 LYS A C 1
ATOM 2438 O O . LYS A 1 303 ? -14.225 18.045 -8.419 1.00 55.34 303 LYS A O 1
ATOM 2443 N N . SER A 1 304 ? -15.460 17.198 -10.079 1.00 50.78 304 SER A N 1
ATOM 2444 C CA . SER A 1 304 ? -15.055 15.788 -9.911 1.00 50.78 304 SER A CA 1
ATOM 2445 C C . SER A 1 304 ? -13.532 15.580 -9.865 1.00 50.78 304 SER A C 1
ATOM 2447 O O . SER A 1 304 ? -13.046 14.829 -9.022 1.00 50.78 304 SER A O 1
ATOM 2449 N N . ALA A 1 305 ? -12.765 16.313 -10.680 1.00 56.84 305 ALA A N 1
ATOM 2450 C CA . ALA A 1 305 ? -11.299 16.264 -10.687 1.00 56.84 305 ALA A CA 1
ATOM 2451 C C . ALA A 1 305 ? -10.655 16.691 -9.350 1.00 56.84 305 ALA A C 1
ATOM 2453 O O . ALA A 1 305 ? -9.564 16.234 -9.010 1.00 56.84 305 ALA A O 1
ATOM 2454 N N . ILE A 1 306 ? -11.329 17.537 -8.564 1.00 62.66 306 ILE A N 1
ATOM 2455 C CA . ILE A 1 306 ? -10.849 17.972 -7.244 1.00 62.66 306 ILE A CA 1
ATOM 2456 C C . ILE A 1 306 ? -11.047 16.857 -6.213 1.00 62.66 306 ILE A C 1
ATOM 2458 O O . ILE A 1 306 ? -10.184 16.672 -5.363 1.00 62.66 306 ILE A O 1
ATOM 2462 N N . LYS A 1 307 ? -12.108 16.044 -6.328 1.00 61.78 307 LYS A N 1
ATOM 2463 C CA . LYS A 1 307 ? -12.390 14.929 -5.400 1.00 61.78 307 LYS A CA 1
ATOM 2464 C C . LYS A 1 307 ? -11.312 13.853 -5.454 1.00 61.78 307 LYS A C 1
ATOM 2466 O O . LYS A 1 307 ? -10.862 13.366 -4.416 1.00 61.78 307 LYS A O 1
ATOM 2471 N N . LEU A 1 308 ? -10.864 13.506 -6.656 1.00 63.09 308 LEU A N 1
ATOM 2472 C CA . LEU A 1 308 ? -9.799 12.527 -6.810 1.00 63.09 308 LEU A CA 1
ATOM 2473 C C . LEU A 1 308 ? -8.451 13.070 -6.324 1.00 63.09 308 LEU A C 1
ATOM 2475 O O . LEU A 1 308 ? -7.769 12.397 -5.558 1.00 63.09 308 LEU A O 1
ATOM 2479 N N . ARG A 1 309 ? -8.096 14.309 -6.687 1.00 65.38 309 ARG A N 1
ATOM 2480 C CA . ARG A 1 309 ? -6.879 14.963 -6.174 1.00 65.38 309 ARG A CA 1
ATOM 2481 C C . ARG A 1 309 ? -6.884 15.064 -4.650 1.00 65.38 309 ARG A C 1
ATOM 2483 O O . ARG A 1 309 ? -5.864 14.823 -4.015 1.00 65.38 309 ARG A O 1
ATOM 2490 N N . PHE A 1 310 ? -8.041 15.354 -4.064 1.00 70.00 310 PHE A N 1
ATOM 2491 C CA . PHE A 1 310 ? -8.239 15.379 -2.621 1.00 70.00 310 PHE A CA 1
ATOM 2492 C C . PHE A 1 310 ? -8.056 13.994 -1.982 1.00 70.00 310 PHE A C 1
ATOM 2494 O O . PHE A 1 310 ? -7.411 13.872 -0.941 1.00 70.00 310 PHE A O 1
ATOM 2501 N N . SE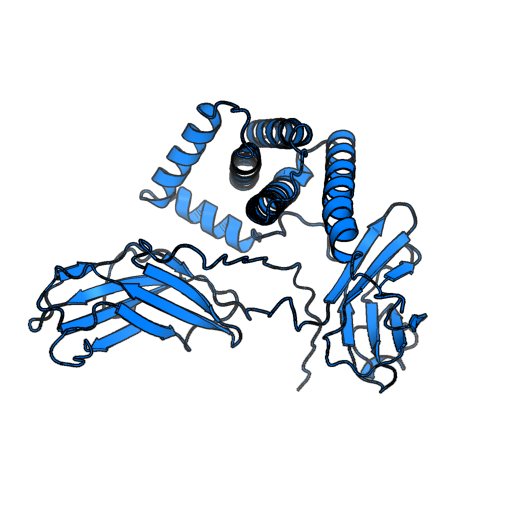R A 1 311 ? -8.550 12.938 -2.635 1.00 68.44 311 SER A N 1
ATOM 2502 C CA . SER A 1 311 ? -8.363 11.547 -2.197 1.00 68.44 311 SER A CA 1
ATOM 2503 C C . SER A 1 311 ? -6.889 11.134 -2.244 1.00 68.44 311 SER A C 1
ATOM 2505 O O . SER A 1 311 ? -6.359 10.656 -1.243 1.00 68.44 311 SER A O 1
ATOM 2507 N N . LEU A 1 312 ? -6.199 11.407 -3.357 1.00 68.62 312 LEU A N 1
ATOM 2508 C CA . LEU A 1 312 ? -4.767 11.129 -3.524 1.00 68.62 312 LEU A CA 1
ATOM 2509 C C . LEU A 1 312 ? -3.914 11.892 -2.502 1.00 68.62 312 LEU A C 1
ATOM 2511 O O . LEU A 1 312 ? -3.030 11.315 -1.870 1.00 68.62 312 LEU A O 1
ATOM 2515 N N . SER A 1 313 ? -4.224 13.172 -2.279 1.00 75.06 313 SER A N 1
ATOM 2516 C CA . SER A 1 313 ? -3.570 13.982 -1.249 1.00 75.06 313 SER A CA 1
ATOM 2517 C C . SER A 1 313 ? -3.787 13.396 0.147 1.00 75.06 313 SER A C 1
ATOM 2519 O O . SER A 1 313 ? -2.839 13.260 0.920 1.00 75.06 313 SER A O 1
ATOM 2521 N N . THR A 1 314 ? -5.014 12.975 0.464 1.00 76.31 314 THR A N 1
ATOM 2522 C CA . THR A 1 314 ? -5.338 12.354 1.755 1.00 76.31 314 THR A CA 1
ATOM 2523 C C . THR A 1 314 ? -4.536 11.073 1.973 1.00 76.31 314 THR A C 1
ATOM 2525 O O . THR A 1 314 ? -3.975 10.895 3.052 1.00 76.31 314 THR A O 1
ATOM 2528 N N . MET A 1 315 ? -4.397 10.229 0.946 1.00 75.88 315 MET A N 1
ATOM 2529 C CA . MET A 1 315 ? -3.577 9.014 1.013 1.00 75.88 315 MET A CA 1
ATOM 2530 C C . MET A 1 315 ? -2.106 9.324 1.317 1.00 75.88 315 MET A C 1
ATOM 2532 O O . MET A 1 315 ? -1.548 8.759 2.259 1.00 75.88 315 MET A O 1
ATOM 2536 N N . ALA A 1 316 ? -1.494 10.255 0.578 1.00 79.81 316 ALA A N 1
ATOM 2537 C CA . ALA A 1 316 ? -0.102 10.660 0.793 1.00 79.81 316 ALA A CA 1
ATOM 2538 C C . ALA A 1 316 ? 0.117 11.245 2.200 1.00 79.81 316 ALA A C 1
ATOM 2540 O O . ALA A 1 316 ? 1.114 10.962 2.865 1.00 79.81 316 ALA A O 1
ATOM 2541 N N . ARG A 1 317 ? -0.855 12.009 2.705 1.00 85.62 317 ARG A N 1
ATOM 2542 C CA . ARG A 1 317 ? -0.811 12.572 4.059 1.00 85.62 317 ARG A CA 1
ATOM 2543 C C . ARG A 1 317 ? -0.949 11.496 5.131 1.00 85.62 317 ARG A C 1
ATOM 2545 O O . ARG A 1 317 ? -0.233 11.543 6.127 1.00 85.62 317 ARG A O 1
ATOM 2552 N N . SER A 1 318 ? -1.834 10.518 4.939 1.00 84.44 318 SER A N 1
ATOM 2553 C CA . SER A 1 318 ? -1.972 9.384 5.859 1.00 84.44 318 SER A CA 1
ATOM 2554 C C . SER A 1 318 ? -0.696 8.542 5.919 1.00 84.44 318 SER A C 1
ATOM 2556 O O . SER A 1 318 ? -0.293 8.160 7.014 1.00 84.44 318 SER A O 1
ATOM 2558 N N . GLN A 1 319 ? -0.026 8.321 4.781 1.00 88.44 319 GLN A N 1
ATOM 2559 C CA . GLN A 1 319 ? 1.302 7.695 4.732 1.00 88.44 319 GLN A CA 1
ATOM 2560 C C . GLN A 1 319 ? 2.318 8.499 5.545 1.00 88.44 319 GLN A C 1
ATOM 2562 O O . GLN A 1 319 ? 2.938 7.954 6.452 1.00 88.44 319 GLN A O 1
ATOM 2567 N N . ALA A 1 320 ? 2.428 9.808 5.297 1.00 91.44 320 ALA A N 1
ATOM 2568 C CA . ALA A 1 320 ? 3.347 10.673 6.033 1.00 91.44 320 ALA A CA 1
ATOM 2569 C C . ALA A 1 320 ? 3.106 10.632 7.551 1.00 91.44 320 ALA A C 1
ATOM 2571 O O . ALA A 1 320 ? 4.049 10.506 8.335 1.00 91.44 320 ALA A O 1
ATOM 2572 N N . PHE A 1 321 ? 1.833 10.693 7.961 1.00 89.94 321 PHE A N 1
ATOM 2573 C CA . PHE A 1 321 ? 1.445 10.614 9.364 1.00 89.94 321 PHE A CA 1
ATOM 2574 C C . PHE A 1 321 ? 1.853 9.294 10.011 1.00 89.94 321 PHE A C 1
ATOM 2576 O O . PHE A 1 321 ? 2.282 9.269 11.160 1.00 89.94 321 PHE A O 1
ATOM 2583 N N . ASP A 1 322 ? 1.688 8.195 9.281 1.00 87.81 322 ASP A N 1
ATOM 2584 C CA . ASP A 1 322 ? 2.007 6.862 9.759 1.00 87.81 322 ASP A CA 1
ATOM 2585 C C . ASP A 1 322 ? 3.510 6.614 9.859 1.00 87.81 322 ASP A C 1
ATOM 2587 O O . ASP A 1 322 ? 3.983 6.107 10.872 1.00 87.81 322 ASP A O 1
ATOM 2591 N N . TRP A 1 323 ? 4.257 7.027 8.843 1.00 92.62 323 TRP A N 1
ATOM 2592 C CA . TRP A 1 323 ? 5.692 6.793 8.720 1.00 92.62 323 TRP A CA 1
ATOM 2593 C C . TRP A 1 323 ? 6.514 7.606 9.724 1.00 92.62 323 TRP A C 1
ATOM 2595 O O . TRP A 1 323 ? 7.455 7.086 10.320 1.00 92.62 323 TRP A O 1
ATOM 2605 N N . ALA A 1 324 ? 6.121 8.857 9.980 1.00 94.81 324 ALA A N 1
ATOM 2606 C CA . ALA A 1 324 ? 6.795 9.740 10.934 1.00 94.81 324 ALA A CA 1
ATOM 2607 C C . ALA A 1 324 ? 6.135 9.793 12.324 1.00 94.81 324 ALA A C 1
ATOM 2609 O O . ALA A 1 324 ? 6.549 10.589 13.166 1.00 94.81 324 ALA A O 1
ATOM 2610 N N . TYR A 1 325 ? 5.137 8.941 12.594 1.00 90.31 325 TYR A N 1
ATOM 2611 C CA . TYR A 1 325 ? 4.325 8.997 13.814 1.00 90.31 325 TYR A CA 1
ATOM 2612 C C . TYR A 1 325 ? 5.160 9.077 15.094 1.00 90.31 325 TYR A C 1
ATOM 2614 O O . TYR A 1 325 ? 4.920 9.955 15.923 1.00 90.31 325 TYR A O 1
ATOM 2622 N N . ASP A 1 326 ? 6.154 8.196 15.238 1.00 89.06 326 ASP A N 1
ATOM 2623 C CA . ASP A 1 326 ? 6.964 8.074 16.455 1.00 89.06 326 ASP A CA 1
ATOM 2624 C C . ASP A 1 326 ? 7.793 9.330 16.751 1.00 89.06 326 ASP A C 1
ATOM 2626 O O . ASP A 1 326 ? 8.043 9.627 17.917 1.00 89.06 326 ASP A O 1
ATOM 2630 N N . ALA A 1 327 ? 8.138 10.108 15.723 1.00 94.50 327 ALA A N 1
ATOM 2631 C CA . ALA A 1 327 ? 8.854 11.373 15.857 1.00 94.50 327 ALA A CA 1
ATOM 2632 C C . ALA A 1 327 ? 7.957 12.571 16.192 1.00 94.50 327 ALA A C 1
ATOM 2634 O O . ALA A 1 327 ? 8.463 13.598 16.643 1.00 94.50 327 ALA A O 1
ATOM 2635 N N . PHE A 1 328 ? 6.646 12.474 15.973 1.00 91.06 328 PHE A N 1
ATOM 2636 C CA . PHE A 1 328 ? 5.730 13.559 16.313 1.00 91.06 328 PHE A CA 1
ATOM 2637 C C . PHE A 1 328 ? 5.443 13.610 17.808 1.00 91.06 328 PHE A C 1
ATOM 2639 O O . PHE A 1 328 ? 5.249 12.572 18.448 1.00 91.06 328 PHE A O 1
ATOM 2646 N N . THR A 1 329 ? 5.321 14.822 18.349 1.00 89.25 329 THR A N 1
ATOM 2647 C CA . THR A 1 329 ? 4.846 15.013 19.724 1.00 89.25 329 THR A CA 1
ATOM 2648 C C . THR A 1 329 ? 3.373 14.618 19.853 1.00 89.25 329 THR A C 1
ATOM 2650 O O . THR A 1 329 ? 2.646 14.464 18.866 1.00 89.25 329 THR A O 1
ATOM 2653 N N . ILE A 1 330 ? 2.899 14.457 21.088 1.00 82.25 330 ILE A N 1
ATOM 2654 C CA . ILE A 1 330 ? 1.495 14.122 21.365 1.00 82.25 330 ILE A CA 1
ATOM 2655 C C . ILE A 1 330 ? 0.558 15.208 20.811 1.00 82.25 330 ILE A C 1
ATOM 2657 O O . ILE A 1 330 ? -0.492 14.894 20.248 1.00 82.25 330 ILE A O 1
ATOM 2661 N N . GLU A 1 331 ? 0.953 16.473 20.927 1.00 83.25 331 GLU A N 1
ATOM 2662 C CA . GLU A 1 331 ? 0.219 17.647 20.451 1.00 83.25 331 GLU A CA 1
ATOM 2663 C C . GLU A 1 331 ? 0.136 17.636 18.925 1.00 83.25 331 GLU A C 1
ATOM 2665 O O . GLU A 1 331 ? -0.962 17.677 18.371 1.00 83.25 331 GLU A O 1
ATOM 2670 N N . GLN A 1 332 ? 1.275 17.451 18.252 1.00 87.69 332 GLN A N 1
ATOM 2671 C CA . GLN A 1 332 ? 1.346 17.337 16.795 1.00 87.69 332 GLN A CA 1
ATOM 2672 C C . GLN A 1 332 ? 0.467 16.192 16.280 1.00 87.69 332 GLN A C 1
ATOM 2674 O O . GLN A 1 332 ? -0.289 16.355 15.321 1.00 87.69 332 GLN A O 1
ATOM 2679 N N . ARG A 1 333 ? 0.504 15.029 16.947 1.00 86.12 333 ARG A N 1
ATOM 2680 C CA . ARG A 1 333 ? -0.354 13.889 16.596 1.00 86.12 333 ARG A CA 1
ATOM 2681 C C . ARG A 1 333 ? -1.831 14.232 16.741 1.00 86.12 333 ARG A C 1
ATOM 2683 O O . ARG A 1 333 ? -2.614 13.904 15.854 1.00 86.12 333 ARG A O 1
ATOM 2690 N N . ARG A 1 334 ? -2.213 14.896 17.833 1.00 79.50 334 ARG A N 1
ATOM 2691 C CA . ARG A 1 334 ? -3.599 15.303 18.096 1.00 79.50 334 ARG A CA 1
ATOM 2692 C C . ARG A 1 334 ? -4.102 16.289 17.043 1.00 79.50 334 ARG A C 1
ATOM 2694 O O . ARG A 1 334 ? -5.203 16.108 16.529 1.00 79.50 334 ARG A O 1
ATOM 2701 N N . GLU A 1 335 ? -3.300 17.289 16.692 1.00 82.31 335 GLU A N 1
ATOM 2702 C CA . GLU A 1 335 ? -3.648 18.274 15.665 1.00 82.31 335 GLU A CA 1
ATOM 2703 C C . GLU A 1 335 ? -3.865 17.624 14.297 1.00 82.31 335 GLU A C 1
ATOM 2705 O O . GLU A 1 335 ? -4.895 17.850 13.659 1.00 82.31 335 GLU A O 1
ATOM 2710 N N . LEU A 1 336 ? -2.937 16.763 13.877 1.00 84.94 336 LEU A N 1
ATOM 2711 C CA . LEU A 1 336 ? -3.044 16.034 12.615 1.00 84.94 336 LEU A CA 1
ATOM 2712 C C . LEU A 1 336 ? -4.233 15.063 12.618 1.00 84.94 336 LEU A C 1
ATOM 2714 O O . LEU A 1 336 ? -4.935 14.950 11.617 1.00 84.94 336 LEU A O 1
ATOM 2718 N N . MET A 1 337 ? -4.518 14.395 13.741 1.00 78.56 337 MET A N 1
ATOM 2719 C CA . MET A 1 337 ? -5.695 13.529 13.879 1.00 78.56 337 MET A CA 1
ATOM 2720 C C . MET A 1 337 ? -7.008 14.300 13.725 1.00 78.56 337 MET A C 1
ATOM 2722 O O . MET A 1 337 ? -7.902 13.822 13.026 1.00 78.56 337 MET A O 1
ATOM 2726 N N . ASN A 1 338 ? -7.129 15.484 14.332 1.00 74.19 338 ASN A N 1
ATOM 2727 C CA . ASN A 1 338 ? -8.305 16.343 14.160 1.00 74.19 338 ASN A CA 1
ATOM 2728 C C . ASN A 1 338 ? -8.478 16.754 12.692 1.00 74.19 338 ASN A C 1
ATOM 2730 O O . ASN A 1 338 ? -9.589 16.778 12.165 1.00 74.19 338 ASN A O 1
ATOM 2734 N N . ASP A 1 339 ? -7.369 17.012 12.009 1.00 78.75 339 ASP A N 1
ATOM 2735 C CA . ASP A 1 339 ? -7.369 17.372 10.601 1.00 78.75 339 ASP A CA 1
ATOM 2736 C C . ASP A 1 339 ? -7.787 16.210 9.675 1.00 78.75 339 ASP A C 1
ATOM 2738 O O . ASP A 1 339 ? -8.581 16.394 8.749 1.00 78.75 339 ASP A O 1
ATOM 2742 N N . PHE A 1 340 ? -7.347 14.980 9.965 1.00 77.12 340 PHE A N 1
ATOM 2743 C CA . PHE A 1 340 ? -7.842 13.784 9.273 1.00 77.12 340 PHE A CA 1
ATOM 2744 C C . PHE A 1 340 ? -9.324 13.521 9.549 1.00 77.12 340 PHE A C 1
ATOM 2746 O O . PHE A 1 340 ? -10.036 13.081 8.649 1.00 77.12 340 PHE A O 1
ATOM 2753 N N . GLN A 1 341 ? -9.816 13.803 10.758 1.00 70.06 341 GLN A N 1
ATOM 2754 C CA . GLN A 1 341 ? -11.244 13.692 11.069 1.00 70.06 341 GLN A CA 1
ATOM 2755 C C . GLN A 1 341 ? -12.076 14.698 10.269 1.00 70.06 341 GLN A C 1
ATOM 2757 O O . GLN A 1 341 ? -13.118 14.328 9.727 1.00 70.06 341 GLN A O 1
ATOM 2762 N N . TYR A 1 342 ? -11.596 15.936 10.137 1.00 70.94 342 TYR A N 1
ATOM 2763 C CA . TYR A 1 342 ? -12.210 16.937 9.266 1.00 70.94 342 TYR A CA 1
ATOM 2764 C C . TYR A 1 342 ? -12.174 16.506 7.790 1.00 70.94 342 TYR A C 1
ATOM 2766 O O . TYR A 1 342 ? -13.185 16.530 7.097 1.00 70.94 342 TYR A O 1
ATOM 2774 N N . THR A 1 343 ? -11.032 16.002 7.319 1.00 71.94 343 THR A N 1
ATOM 2775 C CA . THR A 1 343 ? -10.889 15.450 5.962 1.00 71.94 343 THR A CA 1
ATOM 2776 C C . THR A 1 343 ? -11.875 14.299 5.709 1.00 71.94 343 THR A C 1
ATOM 2778 O O . THR A 1 343 ? -12.511 14.235 4.659 1.00 71.94 343 THR A O 1
ATOM 2781 N N . ALA A 1 344 ? -12.055 13.401 6.680 1.00 66.88 344 ALA A N 1
ATOM 2782 C CA . ALA A 1 344 ? -12.996 12.291 6.582 1.00 66.88 344 ALA A CA 1
ATOM 2783 C C . ALA A 1 344 ? -14.464 12.754 6.577 1.00 66.88 344 ALA A C 1
ATOM 2785 O O . ALA A 1 344 ? -15.275 12.179 5.849 1.00 66.88 344 ALA A O 1
ATOM 2786 N N . SER A 1 345 ? -14.813 13.794 7.345 1.00 64.62 345 SER A N 1
ATOM 2787 C CA . SER A 1 345 ? -16.186 14.321 7.399 1.00 64.62 345 SER A CA 1
ATOM 2788 C C . SER A 1 345 ? -16.628 14.935 6.069 1.00 64.62 345 SER A C 1
ATOM 2790 O O . SER A 1 345 ? -17.788 14.815 5.673 1.00 64.62 345 SER A O 1
ATOM 2792 N N . ILE A 1 346 ? -15.686 15.517 5.327 1.00 65.38 346 ILE A N 1
ATOM 2793 C CA . ILE A 1 346 ? -15.916 15.965 3.958 1.00 65.38 346 ILE A CA 1
ATOM 2794 C C . ILE A 1 346 ? -16.382 14.775 3.113 1.00 65.38 346 ILE A C 1
ATOM 2796 O O . ILE A 1 346 ? -17.464 14.839 2.534 1.00 65.38 346 ILE A O 1
ATOM 2800 N N . PHE A 1 347 ? -15.641 13.663 3.084 1.00 62.44 347 PHE A N 1
ATOM 2801 C CA . PHE A 1 347 ? -16.014 12.490 2.281 1.00 62.44 347 PHE A CA 1
ATOM 2802 C C . PHE A 1 347 ? -17.378 11.897 2.662 1.00 62.44 347 PHE A C 1
ATOM 2804 O O . PHE A 1 347 ? -18.136 11.503 1.774 1.00 62.44 347 PHE A O 1
ATOM 2811 N N . THR A 1 348 ? -17.726 11.868 3.952 1.00 54.06 348 THR A N 1
ATOM 2812 C CA . THR A 1 348 ? -19.020 11.335 4.415 1.00 54.06 348 THR A CA 1
ATOM 2813 C C . THR A 1 348 ? -20.194 12.274 4.134 1.00 54.06 348 THR A C 1
ATOM 2815 O O . THR A 1 348 ? -21.301 11.807 3.873 1.00 54.06 348 THR A O 1
ATOM 2818 N N . SER A 1 349 ? -19.976 13.591 4.112 1.00 52.34 349 SER A N 1
ATOM 2819 C CA . SER A 1 349 ? -21.024 14.560 3.760 1.00 52.34 349 SER A CA 1
ATOM 2820 C C . SER A 1 349 ? -21.471 14.458 2.291 1.00 52.34 349 SER A C 1
ATOM 2822 O O . SER A 1 349 ? -22.630 14.732 1.971 1.00 52.34 349 SER A O 1
ATOM 2824 N N . TYR A 1 350 ? -20.591 13.992 1.395 1.00 50.12 350 TYR A N 1
ATOM 2825 C CA . TYR A 1 350 ? -20.892 13.838 -0.032 1.00 50.12 350 TYR A CA 1
ATOM 2826 C C . TYR A 1 350 ? -21.603 12.525 -0.389 1.00 50.12 350 TYR A C 1
ATOM 2828 O O . TYR A 1 350 ? -22.340 12.498 -1.375 1.00 50.12 350 TYR A O 1
ATOM 2836 N N . SER A 1 351 ? -21.453 11.454 0.397 1.00 42.78 351 SER A N 1
ATOM 2837 C CA . SER A 1 351 ? -22.168 10.185 0.167 1.00 42.78 351 SER A CA 1
ATOM 2838 C C . SER A 1 351 ? -23.633 10.213 0.633 1.00 42.78 351 SER A C 1
ATOM 2840 O O . SER A 1 351 ? -24.414 9.345 0.249 1.00 42.78 351 SER A O 1
ATOM 2842 N N . GLY A 1 352 ? -24.037 11.233 1.403 1.00 33.84 352 GLY A N 1
ATOM 2843 C CA . GLY A 1 352 ? -25.386 11.373 1.968 1.00 33.84 352 GLY A CA 1
ATOM 2844 C C . GLY A 1 352 ? -26.443 12.037 1.074 1.00 33.84 352 GLY A C 1
ATOM 2845 O O . GLY A 1 352 ? -27.616 12.049 1.438 1.00 33.84 352 GLY A O 1
ATOM 2846 N N . ARG A 1 353 ? -26.094 12.578 -0.104 1.00 35.25 353 ARG A N 1
ATOM 2847 C CA . ARG A 1 353 ? -27.075 13.173 -1.039 1.00 35.25 353 ARG A CA 1
ATOM 2848 C C . ARG A 1 353 ? -27.545 12.180 -2.104 1.00 35.25 353 ARG A C 1
ATOM 2850 O O . ARG A 1 353 ? -27.544 12.484 -3.295 1.00 35.25 353 ARG A O 1
ATOM 2857 N N . ILE A 1 354 ? -28.050 11.021 -1.687 1.00 35.19 354 ILE A N 1
ATOM 2858 C CA . ILE A 1 354 ? -29.088 10.367 -2.490 1.00 35.19 354 ILE A CA 1
ATOM 2859 C C . ILE A 1 354 ? -30.321 11.252 -2.324 1.00 35.19 354 ILE A C 1
ATOM 2861 O O . ILE A 1 354 ? -30.954 11.259 -1.269 1.00 35.19 354 ILE A O 1
ATOM 2865 N N . LYS A 1 355 ? -30.629 12.064 -3.343 1.00 36.00 355 LYS A N 1
ATOM 2866 C CA . LYS A 1 355 ? -31.918 12.753 -3.437 1.00 36.00 355 LYS A CA 1
ATOM 2867 C C . LYS A 1 355 ? -33.000 11.682 -3.300 1.00 36.00 355 LYS A C 1
ATOM 2869 O O . LYS A 1 355 ? -33.298 10.987 -4.268 1.00 36.00 355 LYS A O 1
ATOM 2874 N N . ARG A 1 356 ? -33.606 11.559 -2.114 1.00 33.09 356 ARG A N 1
ATOM 2875 C CA . ARG A 1 356 ? -34.958 11.016 -1.998 1.00 33.09 356 ARG A CA 1
ATOM 2876 C C . ARG A 1 356 ? -35.800 11.885 -2.924 1.00 33.09 356 ARG A C 1
ATOM 2878 O O . ARG A 1 356 ? -36.066 13.042 -2.606 1.00 33.09 356 ARG A O 1
ATOM 2885 N N . LYS A 1 357 ? -36.149 11.364 -4.102 1.00 30.83 357 LYS A N 1
ATOM 2886 C CA . LYS A 1 357 ? -37.273 11.903 -4.857 1.00 30.83 357 LYS A CA 1
ATOM 2887 C C . LYS A 1 357 ? -38.487 11.689 -3.963 1.00 30.83 357 LYS A C 1
ATOM 2889 O O . LYS A 1 357 ? -39.004 10.585 -3.869 1.00 30.83 357 LYS A O 1
ATOM 2894 N N . ILE A 1 358 ? -38.867 12.734 -3.238 1.00 37.12 358 ILE A N 1
ATOM 2895 C CA . ILE A 1 358 ? -40.208 12.848 -2.689 1.00 37.12 358 ILE A CA 1
ATOM 2896 C C . ILE A 1 358 ? -41.060 13.371 -3.842 1.00 37.12 358 ILE A C 1
ATOM 2898 O O . ILE A 1 358 ? -41.055 14.570 -4.119 1.00 37.12 358 ILE A O 1
ATOM 2902 N N . LYS A 1 359 ? -41.677 12.441 -4.564 1.00 34.81 359 LYS A N 1
ATOM 2903 C CA . LYS A 1 359 ? -43.101 12.408 -4.913 1.00 34.81 359 LYS A CA 1
ATOM 2904 C C . LYS A 1 359 ? -43.356 11.192 -5.786 1.00 34.81 359 LYS A C 1
ATOM 2906 O O . LYS A 1 359 ? -42.663 11.071 -6.821 1.00 34.81 359 LYS A O 1
#